Protein AF-X6MVH9-F1 (afdb_monomer_lite)

Foldseek 3Di:
DDDDQPPQFFQFFQQDDDPVLLLVVVLLCLQVLAQFQVVCVVVVHCPCQVLQDPVLCVVLVAPADRRGFACFRSNCQQANPFDTDTRVDDCVPHHDNLVVVLLVCCQPPQADQPSKGFRAFQFDDDPDDDPPRHTSCSRGSHRFQFGMKHWHDDPLAIDIDIDGNDDDPPHRNSSVSNNVSVVRQLSSQLSVGDHADWPNVDNDSNPDDSLRFDWPPRNHDDDDDDDDDDDDDDPDPVVVVVVCVVVVVVVVVVQVPPPCNVPPDSDRDNTHGDGPPPPPDPPDPPPDDDDD

InterPro domains:
  IPR000398 Thymidylate synthase [PR00108] (10-31)
  IPR000398 Thymidylate synthase [PR00108] (140-155)
  IPR000398 Thymidylate synthase [PR00108] (158-184)
  IPR000398 Thymidylate synthase [TIGR03284] (62-197)
  IPR023451 Thymidylate synthase/dCMP hydroxymethylase domain [PF00303] (1-198)
  IPR023451 Thymidylate synthase/dCMP hydroxymethylase domain [cd00351] (1-198)
  IPR036926 Thymidylate synthase/dCMP hydroxymethylase superfamily [G3DSA:3.30.572.10] (1-197)
  IPR036926 Thymidylate synthase/dCMP hydroxymethylase superfamily [G3DSA:3.30.572.10] (198-230)
  IPR036926 Thymidylate synthase/dCMP hydroxymethylase superfamily [SSF55831] (1-229)
  IPR045097 Thymidylate synthase/dCMP hydroxymethylase [PTHR11548] (1-197)

Sequence (292 aa):
MRFDLRNDKFPLLTTKRVFWRAVAEELLWFIRGSTNAKELQQKNIHIWDGNASCNFLIKRHLSYKEGDLGPIYGFQWRHFGAEYVDMSTSYKKKGVDQLKEVIDTIKKDPYSRRIVMTAWNPPVNIQNICFCKHSDLDKMALPPCHMFCQFYVVDGELSCQMYQRSADMGLGVPFNIASYALLTRLIAQVCSLKCGEINPDKNDIDSFETSDFKLVGYKPYDPIKMEMATTQAITTISATFQIFSKKYLMFNKQIFNLPDFLNLKLEFKKILFQNKNTAMKITSCCDRLQLM

Organism: Reticulomyxa filosa (NCBI:txid46433)

Structure (mmCIF, N/CA/C/O backbone):
data_AF-X6MVH9-F1
#
_entry.id   AF-X6MVH9-F1
#
loop_
_atom_site.group_PDB
_atom_site.id
_atom_site.type_symbol
_atom_site.label_atom_id
_atom_site.label_alt_id
_atom_site.label_comp_id
_atom_site.label_asym_id
_atom_site.label_entity_id
_atom_site.label_seq_id
_atom_site.pdbx_PDB_ins_code
_atom_site.Cartn_x
_atom_site.Cartn_y
_atom_site.Cartn_z
_atom_site.occupancy
_atom_site.B_iso_or_equiv
_atom_site.auth_seq_id
_atom_site.auth_comp_id
_atom_site.auth_asym_id
_atom_site.auth_atom_id
_atom_site.pdbx_PDB_model_num
ATOM 1 N N . MET A 1 1 ? -18.485 -2.691 -3.295 1.00 83.94 1 MET A N 1
ATOM 2 C CA . MET A 1 1 ? -18.433 -3.661 -2.172 1.00 83.94 1 MET A CA 1
ATOM 3 C C . MET A 1 1 ? -18.052 -2.906 -0.906 1.00 83.94 1 MET A C 1
ATOM 5 O O . MET A 1 1 ? -17.284 -1.960 -1.021 1.00 83.94 1 MET A O 1
ATOM 9 N N . ARG A 1 2 ? -18.578 -3.280 0.267 1.00 86.00 2 ARG A N 1
ATOM 10 C CA . ARG A 1 2 ? -18.213 -2.688 1.567 1.00 86.00 2 ARG A CA 1
ATOM 11 C C . ARG A 1 2 ? -18.038 -3.810 2.583 1.00 86.00 2 ARG A C 1
ATOM 13 O O . ARG A 1 2 ? -18.869 -4.712 2.626 1.00 86.00 2 ARG A O 1
ATOM 20 N N . PHE A 1 3 ? -16.980 -3.736 3.383 1.00 87.44 3 PHE A N 1
ATOM 21 C CA . PHE A 1 3 ? -16.653 -4.743 4.388 1.00 87.44 3 PHE A CA 1
ATOM 22 C C . PHE A 1 3 ? -16.496 -4.075 5.749 1.00 87.44 3 PHE A C 1
ATOM 24 O O . PHE A 1 3 ? -15.861 -3.030 5.862 1.00 87.44 3 PHE A O 1
ATOM 31 N N . ASP A 1 4 ? -17.106 -4.673 6.765 1.00 86.31 4 ASP A N 1
ATOM 32 C CA . ASP A 1 4 ? -16.997 -4.222 8.147 1.00 86.31 4 ASP A CA 1
ATOM 33 C C . ASP A 1 4 ? -15.746 -4.831 8.791 1.00 86.31 4 ASP A C 1
ATOM 35 O O . ASP A 1 4 ? -15.598 -6.055 8.794 1.00 86.31 4 ASP A O 1
ATOM 39 N N . LEU A 1 5 ? -14.862 -3.980 9.318 1.00 86.94 5 LEU A N 1
ATOM 40 C CA . LEU A 1 5 ? -13.610 -4.388 9.963 1.00 86.94 5 LEU A CA 1
ATOM 41 C C . LEU A 1 5 ? -13.693 -4.433 11.498 1.00 86.94 5 LEU A C 1
ATOM 43 O O . LEU A 1 5 ? -12.716 -4.814 12.146 1.00 86.94 5 LEU A O 1
ATOM 47 N N . ARG A 1 6 ? -14.836 -4.043 12.083 1.00 83.62 6 ARG A N 1
ATOM 48 C CA . ARG A 1 6 ? -15.056 -3.993 13.538 1.00 83.62 6 ARG A CA 1
ATOM 49 C C . ARG A 1 6 ? -15.065 -5.392 14.152 1.00 83.62 6 ARG A C 1
ATOM 51 O O . ARG A 1 6 ? -15.356 -6.380 13.472 1.00 83.62 6 ARG A O 1
ATOM 58 N N . ASN A 1 7 ? -14.827 -5.469 15.463 1.00 80.94 7 ASN A N 1
ATOM 59 C CA . ASN A 1 7 ? -14.873 -6.715 16.245 1.00 80.94 7 ASN A CA 1
ATOM 60 C C . ASN A 1 7 ? -13.998 -7.824 15.632 1.00 80.94 7 ASN A C 1
ATOM 62 O O . ASN A 1 7 ? -14.440 -8.966 15.455 1.00 80.94 7 ASN A O 1
ATOM 66 N N . ASP A 1 8 ? -12.792 -7.437 15.218 1.00 75.69 8 ASP A N 1
ATOM 67 C CA . ASP A 1 8 ? -11.776 -8.286 14.596 1.00 75.69 8 ASP A CA 1
ATOM 68 C C . ASP A 1 8 ? -12.181 -8.948 13.277 1.00 75.69 8 ASP A C 1
ATOM 70 O O . ASP A 1 8 ? -11.457 -9.797 12.764 1.00 75.69 8 ASP A O 1
ATOM 74 N N . LYS A 1 9 ? -13.269 -8.525 12.630 1.00 81.06 9 LYS A N 1
ATOM 75 C CA . LYS A 1 9 ? -13.653 -9.055 11.315 1.00 81.06 9 LYS A CA 1
ATOM 76 C C . LYS A 1 9 ? -12.655 -8.652 10.235 1.00 81.06 9 LYS A C 1
ATOM 78 O O . LYS A 1 9 ? -12.357 -7.472 10.065 1.00 81.06 9 LYS A O 1
ATOM 83 N N . PHE A 1 10 ? -12.157 -9.626 9.481 1.00 84.50 10 PHE A N 1
ATOM 84 C CA . PHE A 1 10 ? -11.215 -9.388 8.395 1.00 84.50 10 PHE A CA 1
ATOM 85 C C . PHE A 1 10 ? -11.720 -10.045 7.102 1.00 84.50 10 PHE A C 1
ATOM 87 O O . PHE A 1 10 ? -12.004 -11.246 7.110 1.00 84.50 10 PHE A O 1
ATOM 94 N N . PRO A 1 11 ? -11.856 -9.296 5.993 1.00 87.06 11 PRO A N 1
ATOM 95 C CA . PRO A 1 11 ? -12.469 -9.793 4.769 1.00 87.06 11 PRO A CA 1
ATOM 96 C C . PRO A 1 11 ? -11.474 -10.611 3.932 1.00 87.06 11 PRO A C 1
ATOM 98 O O . PRO A 1 11 ? -11.065 -10.204 2.848 1.00 87.06 11 PRO A O 1
ATOM 101 N N . LEU A 1 12 ? -11.098 -11.797 4.418 1.00 85.12 12 LEU A N 1
ATOM 102 C CA . LEU A 1 12 ? -10.369 -12.788 3.624 1.00 85.12 12 LEU A CA 1
ATOM 103 C C . LEU A 1 12 ? -11.336 -13.822 3.043 1.00 85.12 12 LEU A C 1
ATOM 105 O O . LEU A 1 12 ? -12.053 -14.501 3.781 1.00 85.12 12 LEU A O 1
ATOM 109 N N . LEU A 1 13 ? -11.360 -13.936 1.716 1.00 82.44 13 LEU A N 1
ATOM 110 C CA . LEU A 1 13 ? -12.283 -14.826 1.018 1.00 82.44 13 LEU A CA 1
ATOM 111 C C . LEU A 1 13 ? -12.066 -16.289 1.435 1.00 82.44 13 LEU A C 1
ATOM 113 O O . LEU A 1 13 ? -10.925 -16.746 1.514 1.00 82.44 13 LEU A O 1
ATOM 117 N N . THR A 1 14 ? -13.152 -17.025 1.681 1.00 79.19 14 THR A N 1
ATOM 118 C CA . THR A 1 14 ? -13.093 -18.447 2.058 1.00 79.19 14 THR A CA 1
ATOM 119 C C . THR A 1 14 ? -13.434 -19.385 0.909 1.00 79.19 14 THR A C 1
ATOM 121 O O . THR A 1 14 ? -12.908 -20.488 0.884 1.00 79.19 14 THR A O 1
ATOM 124 N N . THR A 1 15 ? -14.240 -18.968 -0.073 1.00 74.62 15 THR A N 1
ATOM 125 C CA . THR A 1 15 ? -14.640 -19.796 -1.236 1.00 74.62 15 THR A CA 1
ATOM 126 C C . THR A 1 15 ? -13.465 -20.237 -2.112 1.00 74.62 15 THR A C 1
ATOM 128 O O . THR A 1 15 ? -13.595 -21.133 -2.938 1.00 74.62 15 THR A O 1
ATOM 131 N N . LYS A 1 16 ? -12.300 -19.618 -1.910 1.00 75.19 16 LYS A N 1
ATOM 132 C CA . LYS A 1 16 ? -11.001 -20.018 -2.436 1.00 75.19 16 LYS A CA 1
ATOM 133 C C . LYS A 1 16 ? -9.931 -19.612 -1.430 1.00 75.19 16 LYS A C 1
ATOM 135 O O . LYS A 1 16 ? -10.039 -18.565 -0.792 1.00 75.19 16 LYS A O 1
ATOM 140 N N . ARG A 1 17 ? -8.864 -20.404 -1.327 1.00 82.44 17 ARG A N 1
ATOM 141 C CA . ARG A 1 17 ? -7.689 -20.049 -0.523 1.00 82.44 17 ARG A CA 1
ATOM 142 C C . ARG A 1 17 ? -6.983 -18.819 -1.104 1.00 82.44 17 ARG A C 1
ATOM 144 O O . ARG A 1 17 ? -6.497 -18.853 -2.233 1.00 82.44 17 ARG A O 1
ATOM 151 N N . VAL A 1 18 ? -6.884 -17.758 -0.308 1.00 86.25 18 VAL A N 1
ATOM 152 C CA . VAL A 1 18 ? -6.091 -16.558 -0.609 1.00 86.25 18 VAL A CA 1
ATOM 153 C C . VAL A 1 18 ? -4.681 -16.732 -0.046 1.00 86.25 18 VAL A C 1
ATOM 155 O O . VAL A 1 18 ? -4.504 -17.218 1.075 1.00 86.25 18 VAL A O 1
ATOM 158 N N . PHE A 1 19 ? -3.662 -16.330 -0.807 1.00 90.75 19 PHE A N 1
ATOM 159 C CA . PHE A 1 19 ? -2.265 -16.422 -0.383 1.00 90.75 19 PHE A CA 1
ATOM 160 C C . PHE A 1 19 ? -1.905 -15.302 0.612 1.00 90.75 19 PHE A C 1
ATOM 162 O O . PHE A 1 19 ? -1.221 -14.342 0.276 1.00 90.75 19 PHE A O 1
ATOM 169 N N . TRP A 1 20 ? -2.373 -15.433 1.858 1.00 89.62 20 TRP A N 1
ATOM 170 C CA . TRP A 1 20 ? -2.250 -14.416 2.914 1.00 89.62 20 TRP A CA 1
ATOM 171 C C . TRP A 1 20 ? -0.828 -13.875 3.117 1.00 89.62 20 TRP A C 1
ATOM 173 O O . TRP A 1 20 ? -0.636 -12.668 3.213 1.00 89.62 20 TRP A O 1
ATOM 183 N N . ARG A 1 21 ? 0.179 -14.757 3.150 1.00 91.81 21 ARG A N 1
ATOM 184 C CA . ARG A 1 21 ? 1.575 -14.342 3.343 1.00 91.81 21 ARG A CA 1
ATOM 185 C C . ARG A 1 21 ? 2.029 -13.363 2.257 1.00 91.81 21 ARG A C 1
ATOM 187 O O . ARG A 1 21 ? 2.702 -12.396 2.582 1.00 91.81 21 ARG A O 1
ATOM 194 N N . ALA A 1 22 ? 1.632 -13.591 1.005 1.00 94.81 22 ALA A N 1
ATOM 195 C CA . ALA A 1 22 ? 1.935 -12.671 -0.084 1.00 94.81 22 ALA A CA 1
ATOM 196 C C . ALA A 1 22 ? 1.200 -11.334 0.072 1.00 94.81 22 ALA A C 1
ATOM 198 O O . ALA A 1 22 ? 1.807 -10.302 -0.171 1.00 94.81 22 ALA A O 1
ATOM 199 N N . VAL A 1 23 ? -0.057 -11.339 0.538 1.00 93.81 23 VAL A N 1
ATOM 200 C CA . VAL A 1 23 ? -0.821 -10.104 0.811 1.00 93.81 23 VAL A CA 1
ATOM 201 C C . VAL A 1 23 ? -0.099 -9.223 1.828 1.00 93.81 23 VAL A C 1
ATOM 203 O O . VAL A 1 23 ? 0.092 -8.034 1.588 1.00 93.81 23 VAL A O 1
ATOM 206 N N . ALA A 1 24 ? 0.306 -9.803 2.959 1.00 93.44 24 ALA A N 1
ATOM 207 C CA . ALA A 1 24 ? 0.982 -9.060 4.016 1.00 93.44 24 ALA A CA 1
ATOM 208 C C . ALA A 1 24 ? 2.366 -8.561 3.567 1.00 93.44 24 ALA A C 1
ATOM 210 O O . ALA A 1 24 ? 2.676 -7.385 3.728 1.00 93.44 24 ALA A O 1
ATOM 211 N N . GLU A 1 25 ? 3.178 -9.430 2.963 1.00 96.94 25 GLU A N 1
ATOM 212 C CA . GLU A 1 25 ? 4.530 -9.078 2.516 1.00 96.94 25 GLU A CA 1
ATOM 213 C C . GLU A 1 25 ? 4.540 -8.029 1.402 1.00 96.94 25 GLU A C 1
ATOM 215 O O . GLU A 1 25 ? 5.362 -7.115 1.443 1.00 96.94 25 GLU A O 1
ATOM 220 N N . GLU A 1 26 ? 3.617 -8.120 0.440 1.00 98.19 26 GLU A N 1
ATOM 221 C CA . GLU A 1 26 ? 3.476 -7.114 -0.614 1.00 98.19 26 GLU A CA 1
ATOM 222 C C . GLU A 1 26 ? 3.038 -5.768 -0.034 1.00 98.19 26 GLU A C 1
ATOM 224 O O . GLU A 1 26 ? 3.616 -4.739 -0.377 1.00 98.19 26 GLU A O 1
ATOM 229 N N . LEU A 1 27 ? 2.072 -5.753 0.894 1.00 98.06 27 LEU A N 1
ATOM 230 C CA . LEU A 1 27 ? 1.657 -4.507 1.530 1.00 98.06 27 LEU A CA 1
ATOM 231 C C . LEU A 1 27 ? 2.813 -3.851 2.290 1.00 98.06 27 LEU A C 1
ATOM 233 O O . LEU A 1 27 ? 3.034 -2.652 2.145 1.00 98.06 27 LEU A O 1
ATOM 237 N N . LEU A 1 28 ? 3.563 -4.620 3.084 1.00 97.50 28 LEU A N 1
ATOM 238 C CA . LEU A 1 28 ? 4.725 -4.091 3.801 1.00 97.50 28 LEU A CA 1
ATOM 239 C C . LEU A 1 28 ? 5.819 -3.618 2.830 1.00 97.50 28 LEU A C 1
ATOM 241 O O . LEU A 1 28 ? 6.508 -2.639 3.104 1.00 97.50 28 LEU A O 1
ATOM 245 N N . TRP A 1 29 ? 5.980 -4.291 1.690 1.00 98.44 29 TRP A N 1
ATOM 246 C CA . TRP A 1 29 ? 6.884 -3.876 0.617 1.00 98.44 29 TRP A CA 1
ATOM 247 C C . TRP A 1 29 ? 6.449 -2.554 -0.036 1.00 98.44 29 TRP A C 1
ATOM 249 O O . TRP A 1 29 ? 7.290 -1.671 -0.219 1.00 98.44 29 TRP A O 1
ATOM 259 N N . PHE A 1 30 ? 5.146 -2.351 -0.262 1.00 98.50 30 PHE A N 1
ATOM 260 C CA . PHE A 1 30 ? 4.598 -1.058 -0.681 1.00 98.50 30 PHE A CA 1
ATOM 261 C C . PHE A 1 30 ? 4.788 0.027 0.377 1.00 98.50 30 PHE A C 1
ATOM 263 O O . PHE A 1 30 ? 5.196 1.134 0.032 1.00 98.50 30 PHE A O 1
ATOM 270 N N . ILE A 1 31 ? 4.537 -0.276 1.656 1.00 98.44 31 ILE A N 1
ATOM 271 C CA . ILE A 1 31 ? 4.757 0.669 2.758 1.00 98.44 31 ILE A CA 1
ATOM 272 C C . ILE A 1 31 ? 6.213 1.131 2.751 1.00 98.44 31 ILE A C 1
ATOM 274 O O . ILE A 1 31 ? 6.440 2.332 2.744 1.00 98.44 31 ILE A O 1
ATOM 278 N N . ARG A 1 32 ? 7.195 0.230 2.619 1.00 97.88 32 ARG A N 1
ATOM 279 C CA . ARG A 1 32 ? 8.625 0.594 2.536 1.00 97.88 32 ARG A CA 1
ATOM 280 C C . ARG A 1 32 ? 9.015 1.405 1.293 1.00 97.88 32 ARG A C 1
ATOM 282 O O . ARG A 1 32 ? 10.151 1.860 1.210 1.00 97.88 32 ARG A O 1
ATOM 289 N N . GLY A 1 33 ? 8.119 1.567 0.323 1.00 98.00 33 GLY A N 1
ATOM 290 C CA . GLY A 1 33 ? 8.405 2.272 -0.922 1.00 98.00 33 GLY A CA 1
ATOM 291 C C . GLY A 1 33 ? 9.307 1.507 -1.892 1.00 98.00 33 GLY A C 1
ATOM 292 O O . GLY A 1 33 ? 9.842 2.110 -2.823 1.00 98.00 33 GLY A O 1
ATOM 293 N N . SER A 1 34 ? 9.500 0.199 -1.685 1.00 98.19 34 SER A N 1
ATOM 294 C CA . SER A 1 34 ? 10.389 -0.595 -2.532 1.00 98.19 34 SER A CA 1
ATOM 295 C C . SER A 1 34 ? 9.765 -0.871 -3.902 1.00 98.19 34 SER A C 1
ATOM 297 O O . SER A 1 34 ? 8.547 -0.939 -4.071 1.00 98.19 34 SER A O 1
ATOM 299 N N . THR A 1 35 ? 10.641 -0.999 -4.895 1.00 98.38 35 THR A N 1
ATOM 300 C CA . THR A 1 35 ? 10.321 -1.291 -6.304 1.00 98.38 35 THR A CA 1
ATOM 301 C C . THR A 1 35 ? 11.086 -2.514 -6.816 1.00 98.38 35 THR A C 1
ATOM 303 O O . THR A 1 35 ? 10.984 -2.876 -7.986 1.00 98.38 35 THR A O 1
ATOM 306 N N . ASN A 1 36 ? 11.816 -3.188 -5.917 1.00 98.44 36 ASN A N 1
ATOM 307 C CA . ASN A 1 36 ? 12.622 -4.365 -6.205 1.00 98.44 36 ASN A CA 1
ATOM 308 C C . ASN A 1 36 ? 11.830 -5.653 -5.938 1.00 98.44 36 ASN A C 1
ATOM 310 O O . ASN A 1 36 ? 11.686 -6.082 -4.789 1.00 98.44 36 ASN A O 1
ATOM 314 N N . ALA A 1 37 ? 11.367 -6.315 -6.999 1.00 98.06 37 ALA A N 1
ATOM 315 C CA . ALA A 1 37 ? 10.652 -7.588 -6.913 1.00 98.06 37 ALA A CA 1
ATOM 316 C C . ALA A 1 37 ? 11.492 -8.707 -6.267 1.00 98.06 37 ALA A C 1
ATOM 318 O O . ALA A 1 37 ? 10.934 -9.642 -5.689 1.00 98.06 37 ALA A O 1
ATOM 319 N N . LYS A 1 38 ? 12.831 -8.607 -6.298 1.00 97.94 38 LYS A N 1
ATOM 320 C CA . LYS A 1 38 ? 13.720 -9.624 -5.713 1.00 97.94 38 LYS A CA 1
ATOM 321 C C . LYS A 1 38 ? 13.573 -9.732 -4.200 1.00 97.94 38 LYS A C 1
ATOM 323 O O . LYS A 1 38 ? 13.795 -10.809 -3.657 1.00 97.94 38 LYS A O 1
ATOM 328 N N . GLU A 1 39 ? 13.155 -8.666 -3.516 1.00 98.00 39 GLU A N 1
ATOM 329 C CA . GLU A 1 39 ? 12.853 -8.720 -2.078 1.00 98.00 39 GLU A CA 1
ATOM 330 C C . GLU A 1 39 ? 11.706 -9.696 -1.774 1.00 98.00 39 GLU A C 1
ATOM 332 O O . GLU A 1 39 ? 11.746 -10.425 -0.782 1.00 98.00 39 GLU A O 1
ATOM 337 N N . LEU A 1 40 ? 10.693 -9.747 -2.645 1.00 98.06 40 LEU A N 1
ATOM 338 C CA . LEU A 1 40 ? 9.584 -10.694 -2.532 1.00 98.06 40 LEU A CA 1
ATOM 339 C C . LEU A 1 40 ? 10.025 -12.106 -2.944 1.00 98.06 40 LEU A C 1
ATOM 341 O O . LEU A 1 40 ? 9.721 -13.072 -2.239 1.00 98.06 40 LEU A O 1
ATOM 345 N N . GLN A 1 41 ? 10.826 -12.231 -4.005 1.00 97.81 41 GLN A N 1
ATOM 346 C CA . GLN A 1 41 ? 11.373 -13.518 -4.460 1.00 97.81 41 GLN A CA 1
ATOM 347 C C . GLN A 1 41 ? 12.243 -14.194 -3.394 1.00 97.81 41 GLN A C 1
ATOM 349 O O . GLN A 1 41 ? 12.105 -15.393 -3.159 1.00 97.81 41 GLN A O 1
ATOM 354 N N . GLN A 1 42 ? 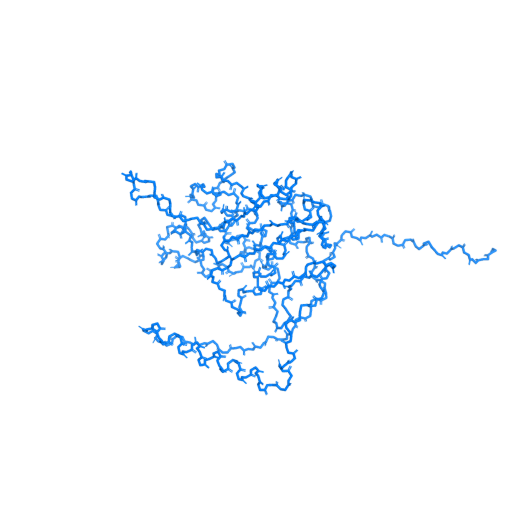13.081 -13.432 -2.684 1.00 97.69 42 GLN A N 1
ATOM 355 C CA . GLN A 1 42 ? 13.880 -13.921 -1.548 1.00 97.69 42 GLN A CA 1
ATOM 356 C C . GLN A 1 42 ? 13.006 -14.492 -0.425 1.00 97.69 42 GLN A C 1
ATOM 358 O O . GLN A 1 42 ? 13.422 -15.385 0.310 1.00 97.69 42 GLN A O 1
ATOM 363 N N . LYS A 1 43 ? 11.761 -14.020 -0.317 1.00 96.06 43 LYS A N 1
ATOM 364 C CA . LYS A 1 43 ? 10.744 -14.539 0.602 1.00 96.06 43 LYS A CA 1
ATOM 365 C C . LYS A 1 43 ? 9.857 -15.613 -0.037 1.00 96.06 43 LYS A C 1
ATOM 367 O O . LYS A 1 43 ? 8.859 -16.004 0.568 1.00 96.06 43 LYS A O 1
ATOM 372 N N . ASN A 1 44 ? 10.227 -16.142 -1.201 1.00 97.19 44 ASN A N 1
ATOM 373 C CA . ASN A 1 44 ? 9.464 -17.121 -1.978 1.00 97.19 44 ASN A CA 1
ATOM 374 C C . ASN A 1 44 ? 8.055 -16.621 -2.361 1.00 97.19 44 ASN A C 1
ATOM 376 O O . ASN A 1 44 ? 7.067 -17.352 -2.252 1.00 97.19 44 ASN A O 1
ATOM 380 N N . ILE A 1 45 ? 7.954 -15.346 -2.745 1.00 96.62 45 ILE A N 1
ATOM 381 C CA . ILE A 1 45 ? 6.728 -14.701 -3.221 1.00 96.62 45 ILE A CA 1
ATOM 382 C C . ILE A 1 45 ? 6.975 -14.185 -4.637 1.00 96.62 45 ILE A C 1
ATOM 384 O O . ILE A 1 45 ? 7.738 -13.249 -4.841 1.00 96.62 45 ILE A O 1
ATOM 388 N N . HIS A 1 46 ? 6.269 -14.783 -5.594 1.00 96.50 46 HIS A N 1
ATOM 389 C CA . HIS A 1 46 ? 6.537 -14.650 -7.033 1.00 96.50 46 HIS A CA 1
ATOM 390 C C . HIS A 1 46 ? 5.414 -13.919 -7.787 1.00 96.50 46 HIS A C 1
ATOM 392 O O . HIS A 1 46 ? 5.227 -14.092 -8.987 1.00 96.50 46 HIS A O 1
ATOM 398 N N . ILE A 1 47 ? 4.604 -13.124 -7.077 1.00 94.44 47 ILE A N 1
ATOM 399 C CA . ILE A 1 47 ? 3.416 -12.454 -7.645 1.00 94.44 47 ILE A CA 1
ATOM 400 C C . ILE A 1 47 ? 3.766 -11.383 -8.695 1.00 94.44 47 ILE A C 1
ATOM 402 O O . ILE A 1 47 ? 2.921 -11.056 -9.522 1.00 94.44 47 ILE A O 1
ATOM 406 N N . TRP A 1 48 ? 5.006 -10.878 -8.685 1.00 96.88 48 TRP A N 1
ATOM 407 C CA . TRP A 1 48 ? 5.508 -9.860 -9.616 1.00 96.88 48 TRP A CA 1
ATOM 408 C C . TRP A 1 48 ? 6.428 -10.414 -10.713 1.00 96.88 48 TRP A C 1
ATOM 410 O O . TRP A 1 48 ? 6.775 -9.671 -11.629 1.00 96.88 48 TRP A O 1
ATOM 420 N N . ASP A 1 49 ? 6.802 -11.696 -10.672 1.00 96.44 49 ASP A N 1
ATOM 421 C CA . ASP A 1 49 ? 7.836 -12.277 -11.545 1.00 96.44 49 ASP A CA 1
ATOM 422 C C . ASP A 1 49 ? 7.545 -12.085 -13.033 1.00 96.44 49 ASP A C 1
ATOM 424 O O . ASP A 1 49 ? 8.412 -11.665 -13.799 1.00 96.44 49 ASP A O 1
ATOM 428 N N . GLY A 1 50 ? 6.295 -12.320 -13.441 1.00 94.44 50 GLY A N 1
ATOM 429 C CA . GLY A 1 50 ? 5.883 -12.141 -14.833 1.00 94.44 50 GLY A CA 1
ATOM 430 C C . GLY A 1 50 ? 6.104 -10.710 -15.330 1.00 94.44 50 GLY A C 1
ATOM 431 O O . GLY A 1 50 ? 6.562 -10.513 -16.455 1.00 94.44 50 GLY A O 1
ATOM 432 N N . ASN A 1 51 ? 5.832 -9.717 -14.478 1.00 96.00 51 ASN A N 1
ATOM 433 C CA . ASN A 1 51 ? 5.966 -8.294 -14.793 1.00 96.00 51 ASN A CA 1
ATOM 434 C C . ASN A 1 51 ? 7.387 -7.751 -14.589 1.00 96.00 51 ASN A C 1
ATOM 436 O O . ASN A 1 51 ? 7.721 -6.719 -15.163 1.00 96.00 51 ASN A O 1
ATOM 440 N N . ALA A 1 52 ? 8.207 -8.430 -13.788 1.00 96.75 52 ALA A N 1
ATOM 441 C CA . ALA A 1 52 ? 9.581 -8.040 -13.484 1.00 96.75 52 ALA A CA 1
ATOM 442 C C . ALA A 1 52 ? 10.624 -8.711 -14.396 1.00 96.75 52 ALA A C 1
ATOM 444 O O . ALA A 1 52 ? 11.800 -8.343 -14.350 1.00 96.75 52 ALA A O 1
ATOM 445 N N . SER A 1 53 ? 10.210 -9.701 -15.197 1.00 97.75 53 SER A N 1
ATOM 446 C CA . SER A 1 53 ? 11.091 -10.427 -16.115 1.00 97.75 53 SER A CA 1
ATOM 447 C C . SER A 1 53 ? 11.704 -9.516 -17.180 1.00 97.75 53 SER A C 1
ATOM 449 O O . SER A 1 53 ? 11.054 -8.598 -17.689 1.00 97.75 53 SER A O 1
ATOM 451 N N . CYS A 1 54 ? 12.936 -9.824 -17.592 1.00 96.25 54 CYS A N 1
ATOM 452 C CA . CYS A 1 54 ? 13.648 -9.067 -18.630 1.00 96.25 54 CYS A CA 1
ATOM 453 C C . CYS A 1 54 ? 12.817 -8.918 -19.923 1.00 96.25 54 CYS A C 1
ATOM 455 O O . CYS A 1 54 ? 12.655 -7.817 -20.449 1.00 96.25 54 CYS A O 1
ATOM 457 N N . ASN A 1 55 ? 12.190 -10.008 -20.381 1.00 97.19 55 ASN A N 1
ATOM 458 C CA . ASN A 1 55 ? 11.344 -10.006 -21.579 1.00 97.19 55 ASN A CA 1
ATOM 459 C C . ASN A 1 55 ? 10.145 -9.052 -21.458 1.00 97.19 55 ASN A C 1
ATOM 461 O O . ASN A 1 55 ? 9.784 -8.380 -22.427 1.00 97.19 55 ASN A O 1
ATOM 465 N N . PHE A 1 56 ? 9.5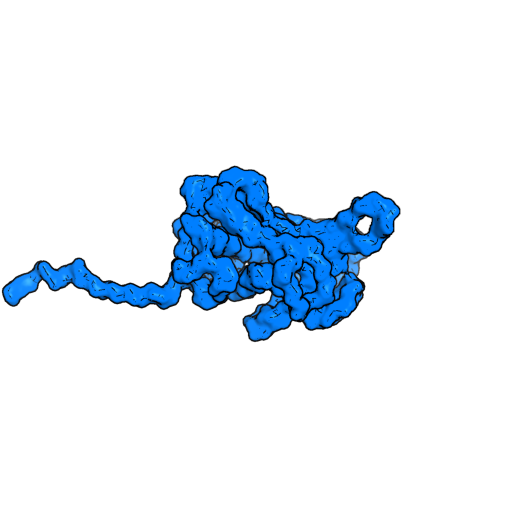14 -8.992 -20.283 1.00 97.00 56 PHE A N 1
ATOM 466 C CA . PHE A 1 56 ? 8.375 -8.108 -20.058 1.00 97.00 56 PHE A CA 1
ATOM 467 C C . PHE A 1 56 ? 8.804 -6.638 -20.017 1.00 97.00 56 PHE A C 1
ATOM 469 O O . PHE A 1 56 ? 8.153 -5.800 -20.641 1.00 97.00 56 PHE A O 1
ATOM 476 N N . LEU A 1 57 ? 9.919 -6.330 -19.349 1.00 97.12 57 LEU A N 1
ATOM 477 C CA . LEU A 1 57 ? 10.467 -4.972 -19.265 1.00 97.12 57 LEU A CA 1
ATOM 478 C C . LEU A 1 57 ? 10.894 -4.442 -20.643 1.00 97.12 57 LEU A C 1
ATOM 480 O O . LEU A 1 57 ? 10.504 -3.336 -21.018 1.00 97.12 57 LEU A O 1
ATOM 484 N N . ILE A 1 58 ? 11.568 -5.265 -21.457 1.00 96.19 58 ILE A N 1
ATOM 485 C CA . ILE A 1 58 ? 11.915 -4.926 -22.849 1.00 96.19 58 ILE A CA 1
ATOM 486 C C . ILE A 1 58 ? 10.652 -4.644 -23.669 1.00 96.19 58 ILE A C 1
ATOM 488 O O . ILE A 1 58 ? 10.583 -3.640 -24.377 1.00 96.19 58 ILE A O 1
ATOM 492 N N . LYS A 1 59 ? 9.613 -5.482 -23.537 1.00 96.38 59 LYS A N 1
ATOM 493 C CA . LYS A 1 59 ? 8.317 -5.273 -24.207 1.00 96.38 59 LYS A CA 1
ATOM 494 C C . LYS A 1 59 ? 7.631 -3.973 -23.772 1.00 96.38 59 LYS A C 1
ATOM 496 O O . LYS A 1 59 ? 6.839 -3.413 -24.526 1.00 96.38 59 LYS A O 1
ATOM 501 N N . ARG A 1 60 ? 7.910 -3.494 -22.560 1.00 94.38 60 ARG A N 1
ATOM 502 C CA . ARG A 1 60 ? 7.430 -2.209 -22.038 1.00 94.38 60 ARG A CA 1
ATOM 503 C C . ARG A 1 60 ? 8.314 -1.022 -22.423 1.00 94.38 60 ARG A C 1
ATOM 505 O O . ARG A 1 60 ? 7.959 0.093 -22.063 1.00 94.38 60 ARG A O 1
ATOM 512 N N . HIS A 1 61 ? 9.389 -1.245 -23.183 1.00 95.25 61 HIS A N 1
ATOM 513 C CA . HIS A 1 61 ? 10.401 -0.243 -23.531 1.00 95.25 61 HIS A CA 1
ATOM 514 C C . HIS A 1 61 ? 11.111 0.342 -22.300 1.00 95.25 61 HIS A C 1
ATOM 516 O O . HIS A 1 61 ? 11.508 1.505 -22.295 1.00 95.25 61 HIS A O 1
ATOM 522 N N . LEU A 1 62 ? 11.278 -0.475 -21.256 1.00 95.06 62 LEU A N 1
ATOM 523 C CA . LEU A 1 62 ? 11.978 -0.110 -20.028 1.00 95.06 62 LEU A CA 1
ATOM 524 C C . LEU A 1 62 ? 13.390 -0.690 -20.052 1.00 95.06 62 LEU A C 1
ATOM 526 O O . LEU A 1 62 ? 13.575 -1.894 -20.215 1.00 95.06 62 LEU A O 1
ATOM 530 N N . SER A 1 63 ? 14.393 0.161 -19.847 1.00 94.19 63 SER A N 1
ATOM 531 C CA . SER A 1 63 ? 15.810 -0.223 -19.804 1.00 94.19 63 SER A CA 1
ATOM 532 C C . SER A 1 63 ? 16.270 -0.683 -18.415 1.00 94.19 63 SER A C 1
ATOM 534 O O . SER A 1 63 ? 17.450 -0.571 -18.083 1.00 94.19 63 SER A O 1
ATOM 536 N N . TYR A 1 64 ? 15.345 -1.135 -17.569 1.00 96.94 64 TYR A N 1
ATOM 537 C CA . TYR A 1 64 ? 15.654 -1.518 -16.197 1.00 96.94 64 TYR A CA 1
ATOM 538 C C . TYR A 1 64 ? 16.257 -2.919 -16.100 1.00 96.94 64 TYR A C 1
ATOM 540 O O . TYR A 1 64 ? 16.104 -3.759 -16.988 1.00 96.94 64 TYR A O 1
ATOM 548 N N . LYS A 1 65 ? 16.942 -3.181 -14.984 1.00 97.19 65 LYS A N 1
ATOM 549 C CA . LYS A 1 65 ? 17.422 -4.526 -14.654 1.00 97.19 65 LYS A CA 1
ATOM 550 C C . LYS A 1 65 ? 16.238 -5.420 -14.291 1.00 97.19 65 LYS A C 1
ATOM 552 O O . LYS A 1 65 ? 15.272 -4.964 -13.693 1.00 97.19 65 LYS A O 1
ATOM 557 N N . GLU A 1 66 ? 16.350 -6.715 -14.570 1.00 97.75 66 GLU A N 1
ATOM 558 C CA . GLU A 1 66 ? 15.356 -7.692 -14.117 1.00 97.75 66 GLU A CA 1
ATOM 559 C C . GLU A 1 66 ? 15.120 -7.584 -12.602 1.00 97.75 66 GLU A C 1
ATOM 561 O O . GLU A 1 66 ? 16.077 -7.529 -11.815 1.00 97.75 66 GLU A O 1
ATOM 566 N N . GLY A 1 67 ? 13.845 -7.565 -12.210 1.00 97.38 67 GLY A N 1
ATOM 567 C CA . GLY A 1 67 ? 13.406 -7.316 -10.836 1.00 97.38 67 GLY A CA 1
ATOM 568 C C . GLY A 1 67 ? 12.974 -5.874 -10.557 1.00 97.38 67 GLY A C 1
ATOM 569 O O . GLY A 1 67 ? 12.241 -5.656 -9.597 1.00 97.38 67 GLY A O 1
ATOM 570 N N . ASP A 1 68 ? 13.391 -4.908 -11.374 1.00 98.44 68 ASP A N 1
ATOM 571 C CA . ASP A 1 68 ? 13.039 -3.498 -11.211 1.00 98.44 68 ASP A CA 1
ATOM 572 C C . ASP A 1 68 ? 11.692 -3.206 -11.888 1.00 98.44 68 ASP A C 1
ATOM 574 O O . ASP A 1 68 ? 11.528 -3.359 -13.101 1.00 98.44 68 ASP A O 1
ATOM 578 N N . LEU A 1 69 ? 10.706 -2.814 -11.083 1.00 98.25 69 LEU A N 1
ATOM 579 C CA . LEU A 1 69 ? 9.341 -2.562 -11.542 1.00 98.25 69 LEU A CA 1
ATOM 580 C C . LEU A 1 69 ? 9.081 -1.093 -11.912 1.00 98.25 69 LEU A C 1
ATOM 582 O O . LEU A 1 69 ? 7.961 -0.758 -12.320 1.00 98.25 69 LEU A O 1
ATOM 586 N N . GLY A 1 70 ? 10.082 -0.218 -11.798 1.00 98.06 70 GLY A N 1
ATOM 587 C CA . GLY A 1 70 ? 9.926 1.220 -11.969 1.00 98.06 70 GLY A CA 1
ATOM 588 C C . GLY A 1 70 ? 9.210 1.891 -10.790 1.00 98.06 70 GLY A C 1
ATOM 589 O O . GLY A 1 70 ? 9.013 1.276 -9.740 1.00 98.06 70 GLY A O 1
ATOM 590 N N . PRO A 1 71 ? 8.760 3.149 -10.945 1.00 97.62 71 PRO A N 1
ATOM 591 C CA . PRO A 1 71 ? 8.156 3.945 -9.875 1.00 97.62 71 PRO A CA 1
ATOM 592 C C . PRO A 1 71 ? 6.698 3.547 -9.573 1.00 97.62 71 PRO A C 1
ATOM 594 O O . PRO A 1 71 ? 5.791 4.370 -9.645 1.00 97.62 71 PRO A O 1
ATOM 597 N N . ILE A 1 72 ? 6.443 2.279 -9.255 1.00 97.69 72 ILE A N 1
ATOM 598 C CA . ILE A 1 72 ? 5.109 1.722 -8.968 1.00 97.69 72 ILE A CA 1
ATOM 599 C C . ILE A 1 72 ? 4.651 1.981 -7.525 1.00 97.69 72 ILE A C 1
ATOM 601 O O . ILE A 1 72 ? 5.464 2.280 -6.661 1.00 97.69 72 ILE A O 1
ATOM 605 N N . TYR A 1 73 ? 3.347 1.823 -7.260 1.00 98.25 73 TYR A N 1
ATOM 606 C CA . TYR A 1 73 ? 2.678 1.800 -5.941 1.00 98.25 73 TYR A CA 1
ATOM 607 C C . TYR A 1 73 ? 3.462 2.397 -4.765 1.00 98.25 73 TYR A C 1
ATOM 609 O O . TYR A 1 73 ? 3.322 3.587 -4.506 1.00 98.25 73 TYR A O 1
ATOM 617 N N . GLY A 1 74 ? 4.278 1.593 -4.070 1.00 97.75 74 GLY A N 1
ATOM 618 C CA . GLY A 1 74 ? 5.024 2.018 -2.889 1.00 97.75 74 GLY A CA 1
ATOM 619 C C . GLY A 1 74 ? 5.903 3.241 -3.138 1.00 97.75 74 GLY A C 1
ATOM 620 O O . GLY A 1 74 ? 5.916 4.160 -2.322 1.00 97.75 74 GLY A O 1
ATOM 621 N N . PHE A 1 75 ? 6.572 3.308 -4.291 1.00 98.62 75 PHE A N 1
ATOM 622 C CA . PHE A 1 75 ? 7.324 4.495 -4.689 1.00 98.62 75 PHE A CA 1
ATOM 623 C C . PHE A 1 75 ? 6.422 5.724 -4.743 1.00 98.62 75 PHE A C 1
ATOM 625 O O . PHE A 1 75 ? 6.759 6.758 -4.188 1.00 98.62 75 PHE A O 1
ATOM 632 N N . GLN A 1 76 ? 5.238 5.611 -5.344 1.00 98.25 76 GLN A N 1
ATOM 633 C CA . GLN A 1 76 ? 4.291 6.724 -5.378 1.00 98.25 76 GLN A CA 1
ATOM 634 C C . GLN A 1 76 ? 3.760 7.049 -3.976 1.00 98.25 76 GLN A C 1
ATOM 636 O O . GLN A 1 76 ? 3.556 8.214 -3.665 1.00 98.25 76 GLN A O 1
ATOM 641 N N . TRP A 1 77 ? 3.584 6.067 -3.091 1.00 98.50 77 TRP A N 1
ATOM 642 C CA . TRP A 1 77 ? 3.115 6.308 -1.721 1.00 98.50 77 TRP A CA 1
ATOM 643 C C . TRP A 1 77 ? 4.130 7.071 -0.865 1.00 98.50 77 TRP A C 1
ATOM 645 O O . TRP A 1 77 ? 3.720 7.874 -0.031 1.00 98.50 77 TRP A O 1
ATOM 655 N N . ARG A 1 78 ? 5.432 6.830 -1.060 1.00 98.44 78 ARG A N 1
ATOM 656 C CA . ARG A 1 78 ? 6.505 7.405 -0.225 1.00 98.44 78 ARG A CA 1
ATOM 657 C C . ARG A 1 78 ? 7.288 8.537 -0.900 1.00 98.44 78 ARG A C 1
ATOM 659 O O . ARG A 1 78 ? 7.919 9.332 -0.207 1.00 98.44 78 ARG A O 1
ATOM 666 N N . HIS A 1 79 ? 7.264 8.602 -2.231 1.00 97.81 79 HIS A N 1
ATOM 667 C CA . HIS A 1 79 ? 8.136 9.436 -3.066 1.00 97.81 79 HIS A CA 1
ATOM 668 C C . HIS A 1 79 ? 7.397 10.039 -4.273 1.00 97.81 79 HIS A C 1
ATOM 670 O O . HIS A 1 79 ? 7.979 10.196 -5.348 1.00 97.81 79 HIS A O 1
ATOM 676 N N . PHE A 1 80 ? 6.115 10.390 -4.128 1.00 96.88 80 PHE A N 1
ATOM 677 C CA . PHE A 1 80 ? 5.306 10.913 -5.234 1.00 96.88 80 PHE A CA 1
ATOM 678 C C . PHE A 1 80 ? 5.980 12.120 -5.905 1.00 96.88 80 PHE A C 1
ATOM 680 O O . PHE A 1 80 ? 6.365 13.080 -5.233 1.00 96.88 80 PHE A O 1
ATOM 687 N N . GLY A 1 81 ? 6.125 12.078 -7.231 1.00 93.56 81 GLY A N 1
ATOM 688 C CA . GLY A 1 81 ? 6.758 13.144 -8.017 1.00 93.56 81 GLY A CA 1
ATOM 689 C C . GLY A 1 81 ? 8.291 13.198 -7.952 1.00 93.56 81 GLY A C 1
ATOM 690 O O . GLY A 1 81 ? 8.881 14.083 -8.572 1.00 93.56 81 GLY A O 1
ATOM 691 N N . ALA A 1 82 ? 8.953 12.282 -7.236 1.00 94.31 82 ALA A N 1
ATOM 692 C CA . ALA A 1 82 ? 10.403 12.133 -7.315 1.00 94.31 82 ALA A CA 1
ATOM 693 C C . ALA A 1 82 ? 10.825 11.556 -8.675 1.00 94.31 82 ALA A C 1
ATOM 695 O O . ALA A 1 82 ? 10.154 10.696 -9.241 1.00 94.31 82 ALA A O 1
ATOM 696 N N . GLU A 1 83 ? 11.978 11.988 -9.183 1.00 93.38 83 GLU A N 1
ATOM 697 C CA . GLU A 1 83 ? 12.565 11.390 -10.381 1.00 93.38 83 GLU A CA 1
ATOM 698 C C . GLU A 1 83 ? 13.102 9.988 -10.070 1.00 93.38 83 GLU A C 1
ATOM 700 O O . GLU A 1 83 ? 13.997 9.827 -9.236 1.00 93.38 83 GLU A O 1
ATOM 705 N N . TYR A 1 84 ? 12.534 8.980 -10.733 1.00 95.62 84 TYR A N 1
ATOM 706 C CA . TYR A 1 84 ? 12.974 7.593 -10.623 1.00 95.62 84 TYR A CA 1
ATOM 707 C C . TYR A 1 84 ? 14.289 7.357 -11.370 1.00 95.62 84 TYR A C 1
ATOM 709 O O . TYR A 1 84 ? 14.419 7.748 -12.529 1.00 95.62 84 TYR A O 1
ATOM 717 N N . VAL A 1 85 ? 15.226 6.676 -10.714 1.00 96.19 85 VAL A N 1
ATOM 718 C CA . VAL A 1 85 ? 16.533 6.283 -11.254 1.00 96.19 85 VAL A CA 1
ATOM 719 C C . VAL A 1 85 ? 16.578 4.763 -11.420 1.00 96.19 85 VAL A C 1
ATOM 721 O O . VAL A 1 85 ? 16.580 4.269 -12.542 1.00 96.19 85 VAL A O 1
ATOM 724 N N . ASP A 1 86 ? 16.571 4.032 -10.304 1.00 97.44 86 ASP A N 1
ATOM 725 C CA . ASP A 1 86 ? 16.510 2.569 -10.251 1.00 97.44 86 ASP A CA 1
ATOM 726 C C . ASP A 1 86 ? 15.982 2.075 -8.891 1.00 97.44 86 ASP A C 1
ATOM 728 O O . ASP A 1 86 ? 15.808 2.854 -7.943 1.00 97.44 86 ASP A O 1
ATOM 732 N N . MET A 1 87 ? 15.759 0.765 -8.780 1.00 97.19 87 MET A N 1
ATOM 733 C CA . MET A 1 87 ? 15.277 0.104 -7.561 1.00 97.19 87 MET A CA 1
ATOM 734 C C . MET A 1 87 ? 16.279 0.050 -6.392 1.00 97.19 87 MET A C 1
ATOM 736 O O . MET A 1 87 ? 15.914 -0.392 -5.304 1.00 97.19 87 MET A O 1
ATOM 740 N N . SER A 1 88 ? 17.539 0.447 -6.599 1.00 96.94 88 SER A N 1
ATOM 741 C CA . SER A 1 88 ? 18.598 0.447 -5.573 1.00 96.94 88 SER A CA 1
ATOM 742 C C . SER A 1 88 ? 18.907 1.833 -5.004 1.00 96.94 88 SER A C 1
ATOM 744 O O . SER A 1 88 ? 19.584 1.958 -3.982 1.00 96.94 88 SER A O 1
ATOM 746 N N . THR A 1 89 ? 18.408 2.880 -5.654 1.00 97.38 89 THR A N 1
ATOM 747 C CA . THR A 1 89 ? 18.623 4.271 -5.273 1.00 97.38 89 THR A CA 1
ATOM 748 C C . THR A 1 89 ? 17.846 4.610 -4.002 1.00 97.38 89 THR A C 1
ATOM 750 O O . THR A 1 89 ? 16.677 4.267 -3.846 1.00 97.38 89 THR A O 1
ATOM 753 N N . SER A 1 90 ? 18.477 5.347 -3.084 1.00 96.25 90 SER A N 1
ATOM 754 C CA . SER A 1 90 ? 17.772 5.907 -1.929 1.00 96.25 90 SER A CA 1
ATOM 755 C C . SER A 1 90 ? 16.978 7.151 -2.331 1.00 96.25 90 SER A C 1
ATOM 757 O O . SER A 1 90 ? 17.538 8.152 -2.789 1.00 96.25 90 SER A O 1
ATOM 759 N N . TYR A 1 91 ? 15.666 7.106 -2.103 1.00 96.94 91 TYR A N 1
ATOM 760 C CA . TYR A 1 91 ? 14.741 8.217 -2.349 1.00 96.94 91 TYR A CA 1
ATOM 761 C C . TYR A 1 91 ? 14.332 8.949 -1.065 1.00 96.94 91 TYR A C 1
ATOM 763 O O . T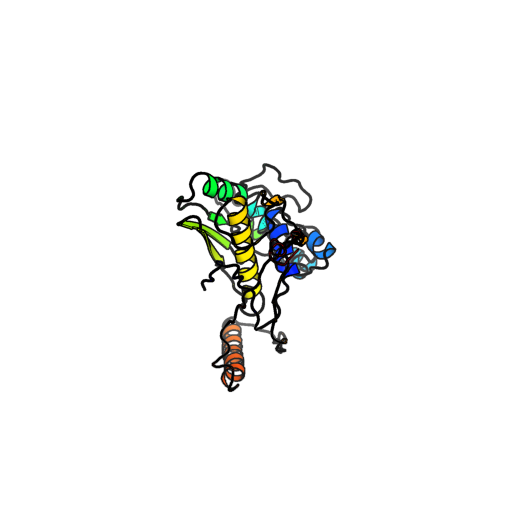YR A 1 91 ? 13.382 9.729 -1.055 1.00 96.94 91 TYR A O 1
ATOM 771 N N . LYS A 1 92 ? 15.054 8.736 0.044 1.00 93.00 92 LYS A N 1
ATOM 772 C CA . LYS A 1 92 ? 14.767 9.396 1.324 1.00 93.00 92 LYS A CA 1
ATOM 773 C C . LYS A 1 92 ? 14.704 10.919 1.138 1.00 93.00 92 LYS A C 1
ATOM 775 O O . LYS A 1 92 ? 15.653 11.520 0.643 1.00 93.00 92 LYS A O 1
ATOM 780 N N . LYS A 1 93 ? 13.599 11.535 1.577 1.00 92.81 93 LYS A N 1
ATOM 781 C CA . LYS A 1 93 ? 13.296 12.977 1.425 1.00 92.81 93 LYS A CA 1
ATOM 782 C C . LYS A 1 93 ? 13.145 13.468 -0.029 1.00 92.81 93 LYS A C 1
ATOM 784 O O . LYS A 1 93 ? 13.204 14.674 -0.256 1.00 92.81 93 LYS A O 1
ATOM 789 N N . LYS A 1 94 ? 12.956 12.578 -1.008 1.00 94.56 94 LYS A N 1
ATOM 790 C CA . LYS A 1 94 ? 12.591 12.943 -2.384 1.00 94.56 94 LYS A CA 1
ATOM 791 C C . LYS A 1 94 ? 11.089 12.756 -2.594 1.00 94.56 94 LYS A C 1
ATOM 793 O O . LYS A 1 94 ? 10.529 11.763 -2.136 1.00 94.56 94 LYS A O 1
ATOM 798 N N . GLY A 1 95 ? 10.477 13.681 -3.332 1.00 95.62 95 GLY A N 1
ATOM 799 C CA . GLY A 1 95 ? 9.040 13.664 -3.609 1.00 95.62 95 GLY A CA 1
ATOM 800 C C . GLY A 1 95 ? 8.189 13.922 -2.363 1.00 95.62 95 GLY A C 1
ATOM 801 O O . GLY A 1 95 ? 8.674 14.458 -1.366 1.00 95.62 95 GLY A O 1
ATOM 802 N N . VAL A 1 96 ? 6.917 13.540 -2.442 1.00 97.38 96 VAL A N 1
ATOM 803 C CA . VAL A 1 96 ? 5.941 13.648 -1.350 1.00 97.38 96 VAL A CA 1
ATOM 804 C C . VAL A 1 96 ? 5.707 12.274 -0.720 1.00 97.38 96 VAL A C 1
ATOM 806 O O . VAL A 1 96 ? 5.357 11.318 -1.418 1.00 97.38 96 VAL A O 1
ATOM 809 N N . ASP A 1 97 ? 5.866 12.182 0.603 1.00 98.56 97 ASP A N 1
ATOM 810 C CA . ASP A 1 97 ? 5.509 10.992 1.387 1.00 98.56 97 ASP A CA 1
ATOM 811 C C . ASP A 1 97 ? 4.018 11.050 1.752 1.00 98.56 97 ASP A C 1
ATOM 813 O O . ASP A 1 97 ? 3.633 11.502 2.833 1.00 98.56 97 ASP A O 1
ATOM 817 N N . GLN A 1 98 ? 3.173 10.620 0.813 1.00 98.62 98 GLN A N 1
ATOM 818 C CA . GLN A 1 98 ? 1.716 10.643 0.954 1.00 98.62 98 GLN A CA 1
ATOM 819 C C . GLN A 1 98 ? 1.233 9.779 2.125 1.00 98.62 98 GLN A C 1
ATOM 821 O O . GLN A 1 98 ? 0.287 10.154 2.814 1.00 98.62 98 GLN A O 1
ATOM 826 N N . LEU A 1 99 ? 1.872 8.629 2.376 1.00 98.56 99 LEU A N 1
ATOM 827 C CA . LEU A 1 99 ? 1.508 7.767 3.505 1.00 98.56 99 LEU A CA 1
ATOM 828 C C . LEU A 1 99 ? 1.734 8.493 4.835 1.00 98.56 99 LEU A C 1
ATOM 830 O O . LEU A 1 99 ? 0.871 8.467 5.718 1.00 98.56 99 LEU A O 1
ATOM 834 N N . LYS A 1 100 ? 2.870 9.185 4.962 1.00 98.25 100 LYS A N 1
ATOM 835 C CA . LYS A 1 100 ? 3.152 10.016 6.130 1.00 98.25 100 LYS A CA 1
ATOM 836 C C . LYS A 1 100 ? 2.160 11.173 6.255 1.00 98.25 100 LYS A C 1
ATOM 838 O O . LYS A 1 100 ? 1.669 11.413 7.355 1.00 98.25 100 LYS A O 1
ATOM 843 N N . GLU A 1 101 ? 1.835 11.865 5.164 1.00 98.44 101 GLU A N 1
ATOM 844 C CA . GLU A 1 101 ? 0.842 12.949 5.173 1.00 98.44 101 GLU A CA 1
ATOM 845 C C . GLU A 1 101 ? -0.548 12.462 5.591 1.00 98.44 101 GLU A C 1
ATOM 847 O O . GLU A 1 101 ? -1.219 13.136 6.373 1.00 98.44 101 GLU A O 1
ATOM 852 N N . VAL A 1 102 ? -0.966 11.273 5.147 1.00 98.62 102 VAL A N 1
ATOM 853 C CA . VAL A 1 102 ? -2.216 10.635 5.584 1.00 98.62 102 VAL A CA 1
ATOM 854 C C . VAL A 1 102 ? -2.207 10.409 7.094 1.00 98.62 102 VAL A C 1
ATOM 856 O O . VAL A 1 102 ? -3.134 10.843 7.777 1.00 98.62 102 VAL A O 1
ATOM 859 N N . ILE A 1 103 ? -1.160 9.775 7.629 1.00 98.56 103 ILE A N 1
ATOM 860 C CA . ILE A 1 103 ? -1.042 9.475 9.066 1.00 98.56 103 ILE A CA 1
ATOM 861 C C . ILE A 1 103 ? -1.004 10.766 9.892 1.00 98.56 103 ILE A C 1
ATOM 863 O O . ILE A 1 103 ? -1.722 10.887 10.887 1.00 98.56 103 ILE A O 1
ATOM 867 N N . ASP A 1 104 ? -0.197 11.742 9.476 1.00 98.50 104 ASP A N 1
ATOM 868 C CA . ASP A 1 104 ? -0.079 13.038 10.144 1.00 98.50 104 ASP A CA 1
ATOM 869 C C . ASP A 1 104 ? -1.415 13.790 10.134 1.00 98.50 104 ASP A C 1
ATOM 871 O O . ASP A 1 104 ? -1.792 14.380 11.148 1.00 98.50 104 ASP A O 1
ATOM 875 N N . THR A 1 105 ? -2.137 13.759 9.011 1.00 98.56 105 THR A N 1
ATOM 876 C CA . THR A 1 105 ? -3.444 14.414 8.882 1.00 98.56 105 THR A CA 1
ATOM 877 C C . THR A 1 105 ? -4.480 13.728 9.757 1.00 98.56 105 THR A C 1
ATOM 879 O O . THR A 1 105 ? -5.172 14.415 10.490 1.00 98.56 105 THR A O 1
ATOM 882 N N . ILE A 1 106 ? -4.537 12.393 9.790 1.00 98.38 106 ILE A N 1
ATOM 883 C CA . ILE A 1 106 ? -5.450 11.662 10.684 1.00 98.38 106 ILE A CA 1
ATOM 884 C C . ILE A 1 106 ? -5.196 12.035 12.152 1.00 98.38 106 ILE A C 1
ATOM 886 O O . ILE A 1 106 ? -6.142 12.212 12.914 1.00 98.38 106 ILE A O 1
ATOM 890 N N . LYS A 1 107 ? -3.927 12.182 12.554 1.00 97.56 107 LYS A N 1
ATOM 891 C CA . LYS A 1 107 ? -3.557 12.547 13.931 1.00 97.56 107 LYS A CA 1
ATOM 892 C C . LYS A 1 107 ? -3.886 14.001 14.288 1.00 97.56 107 LYS A C 1
ATOM 894 O O . LYS A 1 107 ? -4.184 14.274 15.446 1.00 97.56 107 LYS A O 1
ATOM 899 N N . LYS A 1 108 ? -3.783 14.933 13.333 1.00 98.06 108 LYS A N 1
ATOM 900 C CA . LYS A 1 108 ? -3.915 16.385 13.576 1.00 98.06 108 LYS A CA 1
ATOM 901 C C . LYS A 1 108 ? -5.295 16.948 13.232 1.00 98.06 108 LYS A C 1
ATOM 903 O O . LYS A 1 108 ? -5.790 17.809 13.947 1.00 98.06 108 LYS A O 1
ATOM 908 N N . ASP A 1 109 ? -5.884 16.484 12.137 1.00 97.69 109 ASP A N 1
ATOM 909 C CA . ASP A 1 109 ? -7.174 16.909 11.587 1.00 97.69 109 ASP A CA 1
ATOM 910 C C . ASP A 1 109 ? -7.942 15.691 11.015 1.00 97.69 109 ASP A C 1
ATOM 912 O O . ASP A 1 109 ? -8.058 15.524 9.793 1.00 97.69 109 ASP A O 1
ATOM 916 N N . PRO A 1 110 ? -8.460 14.800 11.887 1.00 97.25 110 PRO A N 1
ATOM 917 C CA . PRO A 1 110 ? -9.122 13.555 11.478 1.00 97.25 110 PRO A CA 1
ATOM 918 C C . PRO A 1 110 ? -10.382 13.766 10.624 1.00 97.25 110 PRO A C 1
ATOM 920 O O . PRO A 1 110 ? -10.800 12.854 9.910 1.00 97.25 110 PRO A O 1
ATOM 923 N N . TYR A 1 111 ? -10.986 14.957 10.675 1.00 95.25 111 TYR A N 1
ATOM 924 C CA . TYR A 1 111 ? -12.195 15.304 9.920 1.00 95.25 111 TYR A CA 1
ATOM 925 C C . TYR A 1 111 ? -11.891 15.902 8.543 1.00 95.25 111 TYR A C 1
ATOM 927 O O . TYR A 1 111 ? -12.812 16.240 7.788 1.00 95.25 111 TYR A O 1
ATOM 935 N N . SER A 1 112 ? -10.609 16.023 8.191 1.00 97.50 112 SER A N 1
ATOM 936 C CA . SER A 1 112 ? -10.189 16.479 6.877 1.00 97.50 112 SER A CA 1
ATOM 937 C C . SER A 1 112 ? -10.814 15.627 5.775 1.00 97.50 112 SER A C 1
ATOM 939 O O . SER A 1 112 ? -10.740 14.400 5.752 1.00 97.50 112 SER A O 1
ATOM 941 N N . ARG A 1 113 ? -11.380 16.301 4.773 1.00 97.06 113 ARG A N 1
ATOM 942 C CA . ARG A 1 113 ? -11.914 15.653 3.563 1.00 97.06 113 ARG A CA 1
ATOM 943 C C . ARG A 1 113 ? -10.836 15.388 2.507 1.00 97.06 113 ARG A C 1
ATOM 945 O O . ARG A 1 113 ? -11.168 15.035 1.380 1.00 97.06 113 ARG A O 1
ATOM 952 N N . ARG A 1 114 ? -9.562 15.611 2.851 1.00 97.69 114 ARG A N 1
ATOM 953 C CA . ARG A 1 114 ? -8.406 15.569 1.939 1.00 97.69 114 ARG A CA 1
ATOM 954 C C . ARG A 1 114 ? -7.418 14.449 2.272 1.00 97.69 114 ARG A C 1
ATOM 956 O O . ARG A 1 114 ? -6.305 14.461 1.766 1.00 97.69 114 ARG A O 1
ATOM 963 N N . ILE A 1 115 ? -7.812 13.487 3.106 1.00 98.38 115 ILE A N 1
ATOM 964 C CA . ILE A 1 115 ? -6.962 12.356 3.495 1.00 98.38 115 ILE A CA 1
ATOM 965 C C . ILE A 1 115 ? -6.960 11.325 2.357 1.00 98.38 115 ILE A C 1
ATOM 967 O O . ILE A 1 115 ? -7.718 10.354 2.372 1.00 98.38 115 ILE A O 1
ATOM 971 N N . VAL A 1 116 ? -6.157 11.581 1.325 1.00 98.38 116 VAL A N 1
ATOM 972 C CA . VAL A 1 116 ? -6.092 10.798 0.084 1.00 98.38 116 VAL A CA 1
ATOM 973 C C . VAL A 1 116 ? -4.650 10.389 -0.195 1.00 98.38 116 VAL A C 1
ATOM 975 O O . VAL A 1 116 ? -3.729 11.168 0.015 1.00 98.38 116 VAL A O 1
ATOM 978 N N . MET A 1 117 ? -4.469 9.175 -0.706 1.00 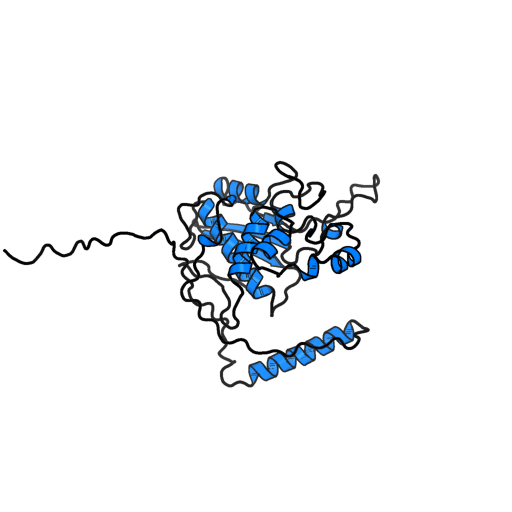98.25 117 MET A N 1
ATOM 979 C CA . MET A 1 117 ? -3.192 8.665 -1.202 1.00 98.25 117 MET A CA 1
ATOM 980 C C . MET A 1 117 ? -3.398 8.061 -2.593 1.00 98.25 117 MET A C 1
ATOM 982 O O . MET A 1 117 ? -4.311 7.255 -2.787 1.00 98.25 117 MET A O 1
ATOM 986 N N . THR A 1 118 ? -2.566 8.441 -3.568 1.00 98.06 118 THR A N 1
ATOM 987 C CA . THR A 1 118 ? -2.668 7.988 -4.966 1.00 98.06 118 THR A CA 1
ATOM 988 C C . THR A 1 118 ? -1.382 7.331 -5.464 1.00 98.06 118 THR A C 1
ATOM 990 O O . THR A 1 118 ? -0.277 7.793 -5.203 1.00 98.06 118 THR A O 1
ATOM 993 N N . ALA A 1 119 ? -1.523 6.246 -6.218 1.00 97.81 119 ALA A N 1
ATOM 994 C CA . ALA A 1 119 ? -0.464 5.646 -7.022 1.00 97.81 119 ALA A CA 1
ATOM 995 C C . ALA A 1 119 ? -0.513 6.109 -8.492 1.00 97.81 119 ALA A C 1
ATOM 997 O O . ALA A 1 119 ? 0.380 5.794 -9.274 1.00 97.81 119 ALA A O 1
ATOM 998 N N . TRP A 1 120 ? -1.559 6.834 -8.899 1.00 96.62 120 TRP A N 1
ATOM 999 C CA . TRP A 1 120 ? -1.741 7.277 -10.280 1.00 96.62 120 TRP A CA 1
ATOM 1000 C C . TRP A 1 120 ? -1.049 8.623 -10.529 1.00 96.62 120 TRP A C 1
ATOM 1002 O O . TRP A 1 120 ? -1.566 9.662 -10.119 1.00 96.62 120 TRP A O 1
ATOM 1012 N N . ASN A 1 121 ? 0.100 8.597 -11.212 1.00 94.38 121 ASN A N 1
ATOM 1013 C CA . ASN A 1 121 ? 0.918 9.778 -11.514 1.00 94.38 121 ASN A CA 1
ATOM 1014 C C . ASN A 1 121 ? 0.980 10.062 -13.039 1.00 94.38 121 ASN A C 1
ATOM 1016 O O . ASN A 1 121 ? 1.906 9.603 -13.721 1.00 94.38 121 ASN A O 1
ATOM 1020 N N . PRO A 1 122 ? -0.031 10.754 -13.605 1.00 89.06 122 PRO A N 1
ATOM 1021 C CA . PRO A 1 122 ? -0.130 11.043 -15.038 1.00 89.06 122 PRO A CA 1
ATOM 1022 C C . PRO A 1 122 ? 0.942 12.041 -15.514 1.00 89.06 122 PRO A C 1
ATOM 1024 O O . PRO A 1 122 ? 1.584 12.700 -14.697 1.00 89.06 122 PRO A O 1
ATOM 1027 N N . PRO A 1 123 ? 1.150 12.192 -16.835 1.00 75.81 123 PRO A N 1
ATOM 1028 C CA . PRO A 1 123 ? 2.070 13.203 -17.338 1.00 75.81 123 PRO A CA 1
ATOM 1029 C C . PRO A 1 123 ? 1.524 14.600 -17.024 1.00 75.81 123 PRO A C 1
ATOM 1031 O O . PRO A 1 123 ? 0.347 14.884 -17.252 1.00 75.81 123 PRO A O 1
ATOM 1034 N N . VAL A 1 124 ? 2.389 15.492 -16.544 1.00 65.38 124 VAL A N 1
ATOM 1035 C CA . VAL A 1 124 ? 2.063 16.914 -16.397 1.00 65.38 124 VAL A CA 1
ATOM 1036 C C . VAL A 1 124 ? 2.655 17.656 -17.588 1.00 65.38 124 VAL A C 1
ATOM 1038 O O . VAL A 1 124 ? 3.866 17.865 -17.658 1.00 65.38 124 VAL A O 1
ATOM 1041 N N . ASN A 1 125 ? 1.800 18.064 -18.525 1.00 56.44 125 ASN A N 1
ATOM 1042 C CA . ASN A 1 125 ? 2.195 18.964 -19.603 1.00 56.44 125 ASN A CA 1
ATOM 1043 C C . ASN A 1 125 ? 2.087 20.410 -19.100 1.00 56.44 125 ASN A C 1
ATOM 1045 O O . ASN A 1 125 ? 1.005 20.997 -19.097 1.00 56.44 125 ASN A O 1
ATOM 1049 N N . ILE A 1 126 ? 3.198 20.974 -18.621 1.00 56.00 126 ILE A N 1
ATOM 1050 C CA . ILE A 1 126 ? 3.276 22.417 -18.385 1.00 56.00 126 ILE A CA 1
ATOM 1051 C C . ILE A 1 126 ? 3.577 23.064 -19.739 1.00 56.00 126 ILE A C 1
ATOM 1053 O O . ILE A 1 126 ? 4.661 22.879 -20.288 1.00 56.00 126 ILE A O 1
ATOM 1057 N N . GLN A 1 127 ? 2.566 23.761 -20.258 1.00 48.72 127 GLN A N 1
ATOM 1058 C CA . GLN A 1 127 ? 2.534 24.593 -21.465 1.00 48.72 127 GLN A CA 1
ATOM 1059 C C . GLN A 1 127 ? 3.899 24.834 -22.150 1.00 48.72 127 GLN A C 1
ATOM 1061 O O . GLN A 1 127 ? 4.758 25.547 -21.640 1.00 48.72 127 GLN A O 1
ATOM 1066 N N . ASN A 1 128 ? 4.037 24.292 -23.364 1.00 47.19 128 ASN A N 1
ATOM 1067 C CA . ASN A 1 128 ? 4.918 24.758 -24.446 1.00 47.19 128 ASN A CA 1
ATOM 1068 C C . ASN A 1 128 ? 6.443 24.827 -24.213 1.00 47.19 128 ASN A C 1
ATOM 1070 O O . ASN A 1 128 ? 7.128 25.414 -25.045 1.00 47.19 128 ASN A O 1
ATOM 1074 N N . ILE A 1 129 ? 7.005 24.211 -23.164 1.00 50.91 129 ILE A N 1
ATOM 1075 C CA . ILE A 1 129 ? 8.472 24.226 -22.941 1.00 50.91 129 ILE A CA 1
ATOM 1076 C C . ILE A 1 129 ? 9.147 22.853 -23.120 1.00 50.91 129 ILE A C 1
ATOM 1078 O O . ILE A 1 129 ? 10.336 22.799 -23.420 1.00 50.91 129 ILE A O 1
ATOM 1082 N N . CYS A 1 130 ? 8.433 21.727 -23.022 1.00 45.88 130 CYS A N 1
ATOM 1083 C CA . CYS A 1 130 ? 9.019 20.417 -23.346 1.00 45.88 130 CYS A CA 1
ATOM 1084 C C . CYS A 1 130 ? 7.923 19.374 -23.577 1.00 45.88 130 CYS A C 1
ATOM 1086 O O . CYS A 1 130 ? 7.193 19.034 -22.649 1.00 45.88 130 CYS A O 1
ATOM 1088 N N . PHE A 1 131 ? 7.884 18.761 -24.760 1.00 45.91 131 PHE A N 1
ATOM 1089 C CA . PHE A 1 131 ? 7.106 17.540 -25.043 1.00 45.91 131 PHE A CA 1
ATOM 1090 C C . PHE A 1 131 ? 7.650 16.286 -24.310 1.00 45.91 131 PHE A C 1
ATOM 1092 O O . PHE A 1 131 ? 7.303 15.160 -24.644 1.00 45.91 131 PHE A O 1
ATOM 1099 N N . CYS A 1 132 ? 8.525 16.470 -23.315 1.00 44.25 132 CYS A N 1
ATOM 1100 C CA . CYS A 1 132 ? 9.473 15.465 -22.837 1.00 44.25 132 CYS A CA 1
ATOM 1101 C C . CYS A 1 132 ? 9.303 15.061 -21.365 1.00 44.25 132 CYS A C 1
ATOM 1103 O O . CYS A 1 132 ? 10.017 14.166 -20.904 1.00 44.25 132 CYS A O 1
ATOM 1105 N N . LYS A 1 133 ? 8.385 15.670 -20.596 1.00 51.28 133 LYS A N 1
ATOM 1106 C CA . LYS A 1 133 ? 8.093 15.191 -19.232 1.00 51.28 133 LYS A CA 1
ATOM 1107 C C . LYS A 1 133 ? 7.155 13.985 -19.294 1.00 51.28 133 LYS A C 1
ATOM 1109 O O . LYS A 1 133 ? 5.941 14.096 -19.154 1.00 51.28 133 LYS A O 1
ATOM 1114 N N . HIS A 1 134 ? 7.770 12.835 -19.555 1.00 59.94 134 HIS A N 1
ATOM 1115 C CA . HIS A 1 134 ? 7.143 11.519 -19.568 1.00 59.94 134 HIS A CA 1
ATOM 1116 C C . HIS A 1 134 ? 6.473 11.237 -18.219 1.00 59.94 134 HIS A C 1
ATOM 1118 O O . HIS A 1 134 ? 7.049 11.509 -17.160 1.00 59.94 134 HIS A O 1
ATOM 1124 N N . SER A 1 135 ? 5.255 10.695 -18.272 1.00 78.44 135 SER A N 1
ATOM 1125 C CA . SER A 1 135 ? 4.514 10.229 -17.101 1.00 78.44 135 SER A CA 1
ATOM 1126 C C . SER A 1 135 ? 5.310 9.163 -16.363 1.00 78.44 135 SER A C 1
ATOM 1128 O O . SER A 1 135 ? 5.964 8.332 -16.993 1.00 78.44 135 SER A O 1
ATOM 1130 N N . ASP A 1 136 ? 5.181 9.094 -15.039 1.00 89.62 136 ASP A N 1
ATOM 1131 C CA . ASP A 1 136 ? 5.665 7.912 -14.327 1.00 89.62 136 ASP A CA 1
ATOM 1132 C C . ASP A 1 136 ? 4.898 6.646 -14.743 1.00 89.62 136 ASP A C 1
ATOM 1134 O O . ASP A 1 136 ? 5.460 5.561 -14.667 1.00 89.62 136 ASP A O 1
ATOM 1138 N N . LEU A 1 137 ? 3.671 6.757 -15.275 1.00 92.25 137 LEU A N 1
ATOM 1139 C CA . LEU A 1 137 ? 2.931 5.612 -15.824 1.00 92.25 137 LEU A CA 1
ATOM 1140 C C . LEU A 1 137 ? 3.687 4.917 -16.967 1.00 92.25 137 LEU A C 1
ATOM 1142 O O . LEU A 1 137 ? 3.628 3.692 -17.070 1.00 92.25 137 LEU A O 1
ATOM 1146 N N . ASP A 1 138 ? 4.420 5.673 -17.790 1.00 91.69 138 ASP A N 1
ATOM 1147 C CA . ASP A 1 138 ? 5.209 5.113 -18.895 1.00 91.69 138 ASP A CA 1
ATOM 1148 C C . ASP A 1 138 ? 6.485 4.431 -18.396 1.00 91.69 138 ASP A C 1
ATOM 1150 O O . ASP A 1 138 ? 6.985 3.516 -19.046 1.00 91.69 138 ASP A O 1
ATOM 1154 N N . LYS A 1 139 ? 6.963 4.834 -17.214 1.00 94.38 139 LYS A N 1
ATOM 1155 C CA . LYS A 1 139 ? 8.127 4.268 -16.525 1.00 94.38 139 LYS A CA 1
ATOM 1156 C C . LYS A 1 139 ? 7.781 3.039 -15.685 1.00 94.38 139 LYS A C 1
ATOM 1158 O O . LYS A 1 139 ? 8.671 2.325 -15.253 1.00 94.38 139 LYS A O 1
ATOM 1163 N N . MET A 1 140 ? 6.507 2.775 -15.407 1.00 96.75 140 MET A N 1
ATOM 1164 C CA . MET A 1 140 ? 6.097 1.616 -14.613 1.00 96.75 140 MET A CA 1
ATOM 1165 C C . MET A 1 140 ? 6.067 0.346 -15.467 1.00 96.75 140 MET A C 1
ATOM 1167 O O . MET A 1 140 ? 5.515 0.338 -16.576 1.00 96.75 140 MET A O 1
ATOM 1171 N N . ALA A 1 141 ? 6.548 -0.768 -14.902 1.00 96.12 141 ALA A N 1
ATOM 1172 C CA . ALA A 1 141 ? 6.364 -2.090 -15.499 1.00 96.12 141 ALA A CA 1
ATOM 1173 C C . ALA A 1 141 ? 4.873 -2.350 -15.766 1.00 96.12 141 ALA A C 1
ATOM 1175 O O . ALA A 1 141 ? 4.477 -2.716 -16.875 1.00 96.12 141 ALA A O 1
ATOM 1176 N N . LEU A 1 142 ? 4.025 -2.059 -14.776 1.00 93.19 142 LEU A N 1
ATOM 1177 C CA . LEU A 1 142 ? 2.576 -2.117 -14.907 1.00 93.19 142 LEU A CA 1
ATOM 1178 C C . LEU A 1 142 ? 1.921 -0.900 -14.232 1.00 93.19 142 LEU A C 1
ATOM 1180 O O . LEU A 1 142 ? 2.119 -0.705 -13.032 1.00 93.19 142 LEU A O 1
ATOM 1184 N N . PRO A 1 143 ? 1.098 -0.111 -14.951 1.00 93.75 143 PRO A N 1
ATOM 1185 C CA . PRO A 1 143 ? 0.332 0.972 -14.341 1.00 93.75 143 PRO A CA 1
ATOM 1186 C C . PRO A 1 143 ? -0.593 0.460 -13.225 1.00 93.75 143 PRO A C 1
ATOM 1188 O O . PRO A 1 143 ? -1.210 -0.601 -13.388 1.00 93.75 143 PRO A O 1
ATOM 1191 N N . PRO A 1 144 ? -0.787 1.209 -12.127 1.00 94.94 144 PRO A N 1
ATOM 1192 C CA . PRO A 1 144 ? -1.411 0.668 -10.932 1.00 94.94 144 PRO A CA 1
ATOM 1193 C C . PRO A 1 144 ? -2.896 0.366 -11.141 1.00 94.94 144 PRO A C 1
ATOM 1195 O O . PRO A 1 144 ? -3.631 1.167 -11.722 1.00 94.94 144 PRO A O 1
ATOM 1198 N N . CYS A 1 145 ? -3.346 -0.806 -10.689 1.00 94.38 145 CYS A N 1
ATOM 1199 C CA . CYS A 1 145 ? -4.748 -1.222 -10.768 1.00 94.38 145 CYS A CA 1
ATOM 1200 C C . CYS A 1 145 ? -5.586 -0.543 -9.680 1.00 94.38 145 CYS A C 1
ATOM 1202 O O . CYS A 1 145 ? -6.639 0.009 -9.987 1.00 94.38 145 CYS A O 1
ATOM 1204 N N . HIS A 1 146 ? -5.114 -0.554 -8.433 1.00 95.25 146 HIS A N 1
ATOM 1205 C CA . HIS A 1 146 ? -5.682 0.209 -7.319 1.00 95.25 146 HIS A CA 1
ATOM 1206 C C . HIS A 1 146 ? -5.044 1.602 -7.299 1.00 95.25 146 HIS A C 1
ATOM 1208 O O . HIS A 1 146 ? -3.904 1.784 -6.876 1.00 95.25 146 HIS A O 1
ATOM 1214 N N . MET A 1 147 ? -5.771 2.567 -7.864 1.00 93.56 147 MET A N 1
ATOM 1215 C CA . MET A 1 147 ? -5.238 3.874 -8.247 1.00 93.56 147 MET A CA 1
ATOM 1216 C C . MET A 1 147 ? -5.077 4.810 -7.061 1.00 93.56 147 MET A C 1
ATOM 1218 O O . MET A 1 147 ? -4.059 5.478 -6.958 1.00 93.56 147 MET A O 1
ATOM 1222 N N . PHE A 1 148 ? -6.084 4.892 -6.196 1.00 96.81 148 PHE A N 1
ATOM 1223 C CA . PHE A 1 148 ? -6.064 5.770 -5.035 1.00 96.81 148 PHE A CA 1
ATOM 1224 C C . PHE A 1 148 ? -6.957 5.221 -3.929 1.00 96.81 148 PHE A C 1
ATOM 1226 O O . PHE A 1 148 ? -7.862 4.413 -4.171 1.00 96.81 148 PHE A O 1
ATOM 1233 N N . CYS A 1 149 ? -6.708 5.686 -2.713 1.00 98.31 149 CYS A N 1
ATOM 1234 C CA . CYS A 1 149 ? -7.577 5.466 -1.574 1.00 98.31 149 CYS A CA 1
ATOM 1235 C C . CYS A 1 149 ? -7.796 6.753 -0.782 1.00 98.31 149 CYS A C 1
ATOM 1237 O O . CYS A 1 149 ? -6.906 7.596 -0.686 1.00 98.31 149 CYS A O 1
ATOM 1239 N N . GLN A 1 150 ? -8.985 6.875 -0.203 1.00 98.50 150 GLN A N 1
ATOM 1240 C CA . GLN A 1 150 ? -9.377 7.953 0.689 1.00 98.50 150 GLN A CA 1
ATOM 1241 C C . GLN A 1 150 ? -9.726 7.383 2.061 1.00 98.50 150 GLN A C 1
ATOM 1243 O O . GLN A 1 150 ? -10.364 6.331 2.157 1.00 98.50 150 GLN A O 1
ATOM 1248 N N . PHE A 1 151 ? -9.322 8.090 3.111 1.00 98.44 151 PHE A N 1
ATOM 1249 C CA . PHE A 1 151 ? -9.604 7.735 4.493 1.00 98.44 151 PHE A CA 1
ATOM 1250 C C . PHE A 1 151 ? -10.597 8.711 5.121 1.00 98.44 151 PHE A C 1
ATOM 1252 O O . PHE A 1 151 ? -10.642 9.890 4.772 1.00 98.44 151 PHE A O 1
ATOM 1259 N N . TYR A 1 152 ? -11.385 8.198 6.062 1.00 96.88 152 TYR A N 1
ATOM 1260 C CA . TYR A 1 152 ? -12.378 8.960 6.812 1.00 96.88 152 TYR A CA 1
ATOM 1261 C C . TYR A 1 152 ? -12.373 8.512 8.268 1.00 96.88 152 TYR A C 1
ATOM 1263 O O . TYR A 1 152 ? -12.332 7.307 8.525 1.00 96.88 152 TYR A O 1
ATOM 1271 N N . VAL A 1 153 ? -12.462 9.458 9.202 1.00 97.75 153 VAL A N 1
ATOM 1272 C CA . VAL A 1 153 ? -12.566 9.169 10.637 1.00 97.75 153 VAL A CA 1
ATOM 1273 C C . VAL A 1 153 ? -13.912 9.651 11.164 1.00 97.75 153 VAL A C 1
ATOM 1275 O O . VAL A 1 153 ? -14.284 10.804 10.959 1.00 97.75 153 VAL A O 1
ATOM 1278 N N . VAL A 1 154 ? -14.638 8.768 11.849 1.00 95.38 154 VAL A N 1
ATOM 1279 C CA . VAL A 1 154 ? -15.901 9.075 12.543 1.00 95.38 154 VAL A CA 1
ATOM 1280 C C . VAL A 1 154 ? -15.926 8.288 13.851 1.00 95.38 154 VAL A C 1
ATOM 1282 O O . VAL A 1 154 ? -15.628 7.100 13.843 1.00 95.38 154 VAL A O 1
ATOM 1285 N N . ASP A 1 155 ? -16.239 8.931 14.979 1.00 94.00 155 ASP A N 1
ATOM 1286 C CA . ASP A 1 155 ? -16.363 8.288 16.303 1.00 94.00 155 ASP A CA 1
ATOM 1287 C C . ASP A 1 155 ? -15.156 7.423 16.723 1.00 94.00 155 ASP A C 1
ATOM 1289 O O . ASP A 1 155 ? -15.286 6.364 17.356 1.00 94.00 155 ASP A O 1
ATOM 1293 N N . GLY A 1 156 ? -13.955 7.876 16.350 1.00 94.31 156 GLY A N 1
ATOM 1294 C CA . GLY A 1 156 ? -12.702 7.161 16.590 1.00 94.31 156 GLY A CA 1
ATOM 1295 C C . GLY A 1 156 ? -12.512 5.912 15.720 1.00 94.31 156 GLY A C 1
ATOM 1296 O O . GLY A 1 156 ? -11.628 5.113 16.014 1.00 94.31 156 GLY A O 1
ATOM 1297 N N . GLU A 1 157 ? -13.319 5.713 14.676 1.00 95.19 157 GLU A N 1
ATOM 1298 C CA . GLU A 1 157 ? -13.226 4.607 13.715 1.00 95.19 157 GLU A CA 1
ATOM 1299 C C . GLU A 1 157 ? -12.688 5.099 12.367 1.00 95.19 157 GLU A C 1
ATOM 1301 O O . GLU A 1 157 ? -13.155 6.103 11.829 1.00 95.19 157 GLU A O 1
ATOM 1306 N N . LEU A 1 158 ? -11.724 4.367 11.797 1.00 96.88 158 LEU A N 1
ATOM 1307 C CA . LEU A 1 158 ? -11.162 4.652 10.477 1.00 96.88 158 LEU A CA 1
ATOM 1308 C C . LEU A 1 158 ? -11.868 3.828 9.394 1.00 96.88 158 LEU A C 1
ATOM 1310 O O . LEU A 1 158 ? -11.933 2.601 9.465 1.00 96.88 158 LEU A O 1
ATOM 1314 N N . SER A 1 159 ? -12.332 4.497 8.346 1.00 96.88 159 SER A N 1
ATOM 1315 C CA . SER A 1 159 ? -12.806 3.880 7.107 1.00 96.88 159 SER A CA 1
ATOM 1316 C C . SER A 1 159 ? -11.846 4.175 5.959 1.00 96.88 159 SER A C 1
ATOM 1318 O O . SER A 1 159 ? -11.256 5.250 5.899 1.00 96.88 159 SER A O 1
ATOM 1320 N N . CYS A 1 160 ? -11.732 3.239 5.018 1.00 97.75 160 CYS A N 1
ATOM 1321 C CA . CYS A 1 160 ? -10.966 3.405 3.787 1.00 97.75 160 CYS A CA 1
ATOM 1322 C C . CYS A 1 160 ? -11.844 3.078 2.577 1.00 97.75 160 CYS A C 1
ATOM 1324 O O . CYS A 1 160 ? -12.499 2.033 2.529 1.00 97.75 160 CYS A O 1
ATOM 1326 N N . GLN A 1 161 ? -11.837 3.964 1.588 1.00 97.81 161 GLN A N 1
ATOM 1327 C CA . GLN A 1 161 ? -12.393 3.730 0.264 1.00 97.81 161 GLN A CA 1
ATOM 1328 C C . GLN A 1 161 ? -11.244 3.631 -0.731 1.00 97.81 161 GLN A C 1
ATOM 1330 O O . GLN A 1 161 ? -10.448 4.554 -0.840 1.00 97.81 161 GLN A O 1
ATOM 1335 N N . MET A 1 162 ? -11.181 2.539 -1.489 1.00 97.44 162 MET A N 1
ATOM 1336 C CA . MET A 1 162 ? -10.184 2.336 -2.538 1.00 97.44 162 MET A CA 1
ATOM 1337 C C . MET A 1 162 ? -10.869 2.278 -3.903 1.00 97.44 162 MET A C 1
ATOM 1339 O O . MET A 1 162 ? -11.927 1.660 -4.047 1.00 97.44 162 MET A O 1
ATOM 1343 N N . TYR A 1 163 ? -10.265 2.930 -4.894 1.00 97.06 163 TYR A N 1
ATOM 1344 C CA . TYR A 1 163 ? -10.706 2.889 -6.281 1.00 97.06 163 TYR A CA 1
ATOM 1345 C C . TYR A 1 163 ? -9.758 2.041 -7.135 1.00 97.06 163 TYR A C 1
ATOM 1347 O O . TYR A 1 163 ? -8.555 2.306 -7.210 1.00 97.06 163 TYR A O 1
ATOM 1355 N N . GLN A 1 164 ? -10.319 1.044 -7.823 1.00 94.00 164 GLN A N 1
ATOM 1356 C CA . GLN A 1 164 ? -9.589 0.113 -8.680 1.00 94.00 164 GLN A CA 1
ATOM 1357 C C . GLN A 1 164 ? -10.081 0.226 -10.127 1.00 94.00 164 GLN A C 1
ATOM 1359 O O . GLN A 1 164 ? -11.225 -0.113 -10.418 1.00 94.00 164 GLN A O 1
ATOM 1364 N N . ARG A 1 165 ? -9.218 0.675 -11.051 1.00 93.44 165 ARG A N 1
ATOM 1365 C CA . ARG A 1 165 ? -9.571 0.847 -12.479 1.00 93.44 165 ARG A CA 1
ATOM 1366 C C . ARG A 1 165 ? -9.744 -0.460 -13.244 1.00 93.44 165 ARG A C 1
ATOM 1368 O O . ARG A 1 165 ? -10.363 -0.467 -14.299 1.00 93.44 165 ARG A O 1
ATOM 1375 N N . SER A 1 166 ? -9.119 -1.534 -12.769 1.00 87.25 166 SER A N 1
ATOM 1376 C CA . SER A 1 166 ? -9.141 -2.847 -13.411 1.00 87.25 166 SER A CA 1
ATOM 1377 C C . SER A 1 166 ? -9.124 -3.927 -12.341 1.00 87.25 166 SER A C 1
ATOM 1379 O O . SER A 1 166 ? -8.225 -3.957 -11.495 1.00 87.25 166 SER A O 1
ATOM 1381 N N . ALA A 1 167 ? -10.147 -4.775 -12.359 1.00 84.50 167 ALA A N 1
ATOM 1382 C CA . ALA A 1 167 ? -10.454 -5.719 -11.298 1.00 84.50 167 ALA A CA 1
ATOM 1383 C C . ALA A 1 167 ? -10.582 -7.137 -11.869 1.00 84.50 167 ALA A C 1
ATOM 1385 O O . ALA A 1 167 ? -11.607 -7.499 -12.446 1.00 84.50 167 ALA A O 1
ATOM 1386 N N . ASP A 1 168 ? -9.541 -7.951 -11.686 1.00 80.69 168 ASP A N 1
ATOM 1387 C CA . ASP A 1 168 ? -9.636 -9.395 -11.904 1.00 80.69 168 ASP A CA 1
ATOM 1388 C C . ASP A 1 168 ? -10.413 -10.018 -10.738 1.00 80.69 168 ASP A C 1
ATOM 1390 O O . ASP A 1 168 ? -9.888 -10.181 -9.635 1.00 80.69 168 ASP A O 1
ATOM 1394 N N . MET A 1 169 ? -11.677 -10.361 -10.984 1.00 71.00 169 MET A N 1
ATOM 1395 C CA . MET A 1 169 ? -12.583 -10.898 -9.966 1.00 71.00 169 MET A CA 1
ATOM 1396 C C . MET A 1 169 ? -12.155 -12.268 -9.408 1.00 71.00 169 MET A C 1
ATOM 1398 O O . MET A 1 169 ? -12.541 -12.603 -8.289 1.00 71.00 169 MET A O 1
ATOM 1402 N N . GLY A 1 170 ? -11.383 -13.067 -10.156 1.00 65.56 170 GLY A N 1
ATOM 1403 C CA . GLY A 1 170 ? -11.024 -14.444 -9.784 1.00 65.56 170 GLY A CA 1
ATOM 1404 C C . GLY A 1 170 ? -9.682 -14.580 -9.055 1.00 65.56 170 GLY A C 1
ATOM 1405 O O . GLY A 1 170 ? -9.484 -15.530 -8.280 1.00 65.56 170 GLY A O 1
ATOM 1406 N N . LEU A 1 171 ? -8.752 -13.652 -9.299 1.00 69.88 171 LEU A N 1
ATOM 1407 C CA . LEU A 1 171 ? -7.409 -13.656 -8.705 1.00 69.88 171 LEU A CA 1
ATOM 1408 C C . LEU A 1 171 ? -7.104 -12.375 -7.921 1.00 69.88 171 LEU A C 1
ATOM 1410 O O . LEU A 1 171 ? -6.717 -12.462 -6.757 1.00 69.88 171 LEU A O 1
ATOM 1414 N N . GLY A 1 172 ? -7.299 -11.204 -8.530 1.00 78.94 172 GLY A N 1
ATOM 1415 C CA . GLY A 1 172 ? -6.842 -9.923 -7.979 1.00 78.94 172 GLY A CA 1
ATOM 1416 C C . GLY A 1 172 ? -7.731 -9.365 -6.869 1.00 78.94 172 GLY A C 1
ATOM 1417 O O . GLY A 1 172 ? -7.246 -9.004 -5.801 1.00 78.94 172 GLY A O 1
ATOM 1418 N N . VAL A 1 173 ? -9.048 -9.338 -7.069 1.00 83.00 173 VAL A N 1
ATOM 1419 C CA . VAL A 1 173 ? -9.991 -8.679 -6.149 1.00 83.00 173 VAL A CA 1
ATOM 1420 C C . VAL A 1 173 ? -9.941 -9.236 -4.720 1.00 83.00 173 VAL A C 1
ATOM 1422 O O . VAL A 1 173 ? -9.840 -8.428 -3.795 1.00 83.00 173 VAL A O 1
ATOM 1425 N N . PRO A 1 174 ? -9.941 -10.565 -4.478 1.00 86.19 174 PRO A N 1
ATOM 1426 C CA . PRO A 1 174 ? -9.798 -11.096 -3.120 1.00 86.19 174 PRO A CA 1
ATOM 1427 C C . PRO A 1 174 ? -8.485 -10.672 -2.446 1.00 86.19 174 PRO A C 1
ATOM 1429 O O . PRO A 1 174 ? -8.461 -10.417 -1.242 1.00 86.19 174 PRO A O 1
ATOM 1432 N N . PHE A 1 175 ? -7.407 -10.568 -3.229 1.00 89.81 175 PHE A N 1
ATOM 1433 C CA . PHE A 1 175 ? -6.095 -10.122 -2.768 1.00 89.81 175 PHE A CA 1
ATOM 1434 C C . PHE A 1 175 ? -6.121 -8.631 -2.395 1.00 89.81 175 PHE A C 1
ATOM 1436 O O . PHE A 1 175 ? -5.691 -8.255 -1.304 1.00 89.81 175 PHE A O 1
ATOM 1443 N N . ASN A 1 176 ? -6.698 -7.783 -3.253 1.00 91.62 176 ASN A N 1
ATOM 1444 C CA . ASN A 1 176 ? -6.788 -6.340 -3.022 1.00 91.62 176 ASN A CA 1
ATOM 1445 C C . ASN A 1 176 ? -7.713 -5.986 -1.844 1.00 91.62 176 ASN A C 1
ATOM 1447 O O . ASN A 1 176 ? -7.386 -5.081 -1.078 1.00 91.62 176 ASN A O 1
ATOM 1451 N N . ILE A 1 177 ? -8.822 -6.714 -1.653 1.00 91.00 177 ILE A N 1
ATOM 1452 C CA . ILE A 1 177 ? -9.711 -6.542 -0.489 1.00 91.00 177 ILE A CA 1
ATOM 1453 C C . ILE A 1 177 ? -8.938 -6.789 0.811 1.00 91.00 177 ILE A C 1
ATOM 1455 O O . ILE A 1 177 ? -8.980 -5.956 1.716 1.00 91.00 177 ILE A O 1
ATOM 1459 N N . ALA A 1 178 ? -8.207 -7.904 0.892 1.00 91.94 178 ALA A N 1
ATOM 1460 C CA . ALA A 1 178 ? -7.410 -8.234 2.068 1.00 91.94 178 ALA A CA 1
ATOM 1461 C C . ALA A 1 178 ? -6.275 -7.218 2.293 1.00 91.94 178 ALA A C 1
ATOM 1463 O O . ALA A 1 178 ? -6.072 -6.775 3.421 1.00 91.94 178 ALA A O 1
ATOM 1464 N N . SER A 1 179 ? -5.582 -6.800 1.229 1.00 95.62 179 SER A N 1
ATOM 1465 C CA . SER A 1 179 ? -4.486 -5.823 1.303 1.00 95.62 179 SER A CA 1
ATOM 1466 C C . SER A 1 179 ? -4.947 -4.473 1.870 1.00 95.62 179 SER A C 1
ATOM 1468 O O . SER A 1 179 ? -4.407 -4.000 2.869 1.00 95.62 179 SER A O 1
ATOM 1470 N N . TYR A 1 180 ? -6.019 -3.885 1.328 1.00 97.06 180 TYR A N 1
ATOM 1471 C CA . TYR A 1 180 ? -6.521 -2.593 1.816 1.00 97.06 180 TYR A CA 1
ATOM 1472 C C . TYR A 1 180 ? -7.231 -2.690 3.173 1.00 97.06 180 TYR A C 1
ATOM 1474 O O . TYR A 1 180 ? -7.191 -1.733 3.949 1.00 97.06 180 TYR A O 1
ATOM 1482 N N . ALA A 1 181 ? -7.827 -3.838 3.517 1.00 93.69 181 ALA A N 1
ATOM 1483 C CA . ALA A 1 181 ? -8.324 -4.078 4.871 1.00 93.69 181 ALA A CA 1
ATOM 1484 C C . ALA A 1 181 ? -7.181 -4.114 5.897 1.00 93.69 181 ALA A C 1
ATOM 1486 O O . ALA A 1 181 ? -7.317 -3.543 6.980 1.00 93.69 181 ALA A O 1
ATOM 1487 N N . LEU A 1 182 ? -6.048 -4.739 5.550 1.00 94.25 182 LEU A N 1
ATOM 1488 C CA . LEU A 1 182 ? -4.852 -4.737 6.389 1.00 94.25 182 LEU A CA 1
ATOM 1489 C C . LEU A 1 182 ? -4.282 -3.321 6.515 1.00 94.25 182 LEU A C 1
ATOM 1491 O O . LEU A 1 182 ? -4.103 -2.859 7.635 1.00 94.25 182 LEU A O 1
ATOM 1495 N N . LEU A 1 183 ? -4.108 -2.591 5.408 1.00 97.19 183 LEU A N 1
ATOM 1496 C CA . LEU A 1 183 ? -3.630 -1.200 5.429 1.00 97.19 183 LEU A CA 1
ATOM 1497 C C . LEU A 1 183 ? -4.484 -0.307 6.338 1.00 97.19 183 LEU A C 1
ATOM 1499 O O . LEU A 1 183 ? -3.948 0.429 7.162 1.00 97.19 183 LEU A O 1
ATOM 1503 N N . THR A 1 184 ? -5.812 -0.412 6.226 1.00 96.44 184 THR A N 1
ATOM 1504 C CA . THR A 1 184 ? -6.753 0.352 7.063 1.00 96.44 184 THR A CA 1
ATOM 1505 C C . THR A 1 184 ? -6.529 0.066 8.544 1.00 96.44 184 THR A C 1
ATOM 1507 O O . THR A 1 184 ? -6.499 0.982 9.358 1.00 96.44 184 THR A O 1
ATOM 1510 N N . ARG A 1 185 ? -6.333 -1.205 8.903 1.00 93.44 185 ARG A N 1
ATOM 1511 C CA . ARG A 1 185 ? -6.080 -1.614 10.285 1.00 93.44 185 ARG A CA 1
ATOM 1512 C C . ARG A 1 185 ? -4.734 -1.114 10.815 1.00 93.44 185 ARG A C 1
ATOM 1514 O O . ARG A 1 185 ? -4.692 -0.628 11.940 1.00 93.44 185 ARG A O 1
ATOM 1521 N N . LEU A 1 186 ? -3.670 -1.184 10.010 1.00 94.44 186 LEU A N 1
ATOM 1522 C CA . LEU A 1 186 ? -2.349 -0.676 10.397 1.00 94.44 186 LEU A CA 1
ATOM 1523 C C . LEU A 1 186 ? -2.381 0.837 10.640 1.00 94.44 186 LEU A C 1
ATOM 1525 O O . LEU A 1 186 ? -1.895 1.297 11.669 1.00 94.44 186 LEU A O 1
ATOM 1529 N N . ILE A 1 187 ? -3.009 1.601 9.737 1.00 97.25 187 ILE A N 1
ATOM 1530 C CA . ILE A 1 187 ? -3.155 3.057 9.888 1.00 97.25 187 ILE A CA 1
ATOM 1531 C C . ILE A 1 187 ? -4.000 3.391 11.122 1.00 97.25 187 ILE A C 1
ATOM 1533 O O . ILE A 1 187 ? -3.625 4.261 11.903 1.00 97.25 187 ILE A O 1
ATOM 1537 N N . ALA A 1 188 ? -5.112 2.682 11.339 1.00 95.19 188 ALA A N 1
ATOM 1538 C CA . ALA A 1 188 ? -5.940 2.883 12.523 1.00 95.19 188 ALA A CA 1
ATOM 1539 C C . ALA A 1 188 ? -5.137 2.668 13.819 1.00 95.19 188 ALA A C 1
ATOM 1541 O O . ALA A 1 188 ? -5.212 3.512 14.710 1.00 95.19 188 ALA A O 1
ATOM 1542 N N . GLN A 1 189 ? -4.310 1.616 13.891 1.00 91.12 189 GLN A N 1
ATOM 1543 C CA . GLN A 1 189 ? -3.461 1.361 15.056 1.00 91.12 189 GLN A CA 1
ATOM 1544 C C . GLN A 1 189 ? -2.449 2.485 15.305 1.00 91.12 189 GLN A C 1
ATOM 1546 O O . GLN A 1 189 ? -2.386 3.018 16.410 1.00 91.12 189 GLN A O 1
ATOM 1551 N N . VAL A 1 190 ? -1.658 2.874 14.298 1.00 95.38 190 VAL A N 1
ATOM 1552 C CA . VAL A 1 190 ? -0.601 3.893 14.487 1.00 95.38 190 VAL A CA 1
ATOM 1553 C C . VAL A 1 190 ? -1.166 5.285 14.778 1.00 95.38 190 VAL A C 1
ATOM 1555 O O . VAL A 1 190 ? -0.436 6.164 15.244 1.00 95.38 190 VAL A O 1
ATOM 1558 N N . CYS A 1 191 ? -2.454 5.497 14.501 1.00 96.00 191 CYS A N 1
ATOM 1559 C CA . CYS A 1 191 ? -3.211 6.704 14.815 1.00 96.00 191 CYS A CA 1
ATOM 1560 C C . CYS A 1 191 ? -4.037 6.596 16.109 1.00 96.00 191 CYS A C 1
ATOM 1562 O O . CYS A 1 191 ? -4.801 7.515 16.394 1.00 96.00 191 CYS A O 1
ATOM 1564 N N . SER A 1 192 ? -3.894 5.517 16.887 1.00 94.06 192 SER A N 1
ATOM 1565 C CA . SER A 1 192 ? -4.648 5.278 18.129 1.00 94.06 192 SER A CA 1
ATOM 1566 C C . SER A 1 192 ? -6.173 5.325 17.944 1.00 94.06 192 SER A C 1
ATOM 1568 O O . SER A 1 192 ? -6.909 5.768 18.825 1.00 94.06 192 SER A O 1
ATOM 1570 N N . LEU A 1 193 ? -6.652 4.881 16.781 1.00 93.19 193 LEU A N 1
ATOM 1571 C CA . LEU A 1 193 ? -8.070 4.723 16.468 1.00 93.19 193 LEU A CA 1
ATOM 1572 C C . LEU A 1 193 ? -8.524 3.297 16.789 1.00 93.19 193 LEU A C 1
ATOM 1574 O O . LEU A 1 193 ? -7.715 2.385 16.951 1.00 93.19 193 LEU A O 1
ATOM 1578 N N . LYS A 1 194 ? -9.840 3.083 16.838 1.00 88.75 194 LYS A N 1
ATOM 1579 C CA . LYS A 1 194 ? -10.426 1.750 16.984 1.00 88.75 194 LYS A CA 1
ATOM 1580 C C . LYS A 1 194 ? -10.000 0.881 15.803 1.00 88.75 194 LYS A C 1
ATOM 1582 O O . LYS A 1 194 ? -10.485 1.032 14.680 1.00 88.75 194 LYS A O 1
ATOM 1587 N N . CYS A 1 195 ? -9.109 -0.054 16.081 1.00 77.12 195 CYS A N 1
ATOM 1588 C CA . CYS A 1 195 ? -8.708 -1.125 15.191 1.00 77.12 195 CYS A CA 1
ATOM 1589 C C . CYS A 1 195 ? -8.993 -2.460 15.886 1.00 77.12 195 CYS A C 1
ATOM 1591 O O . CYS A 1 195 ? -9.023 -2.529 17.113 1.00 77.12 195 CYS A O 1
ATOM 1593 N N . GLY A 1 196 ? -9.237 -3.523 15.115 1.00 69.81 196 GLY A N 1
ATOM 1594 C CA . GLY A 1 196 ? -9.203 -4.871 15.691 1.00 69.81 196 GLY A CA 1
ATOM 1595 C C . GLY A 1 196 ? -7.822 -5.189 16.283 1.00 69.81 196 GLY A C 1
ATOM 1596 O O . GLY A 1 196 ? -6.878 -4.417 16.109 1.00 69.81 196 GLY A O 1
ATOM 1597 N N . GLU A 1 197 ? -7.692 -6.335 16.939 1.00 67.31 197 GLU A N 1
ATOM 1598 C CA . GLU A 1 197 ? -6.434 -6.801 17.526 1.00 67.31 197 GLU A CA 1
ATOM 1599 C C . GLU A 1 197 ? -5.311 -6.858 16.471 1.00 67.31 197 GLU A C 1
ATOM 1601 O O . GLU A 1 197 ? -5.451 -7.477 15.416 1.00 67.31 197 GLU A O 1
ATOM 1606 N N . ILE A 1 198 ? -4.194 -6.191 16.751 1.00 73.44 198 ILE A N 1
ATOM 1607 C CA . ILE A 1 198 ? -2.906 -6.239 16.035 1.00 73.44 198 ILE A CA 1
ATOM 1608 C C . ILE A 1 198 ? -1.808 -6.141 17.125 1.00 73.44 198 ILE A C 1
ATOM 1610 O O . ILE A 1 198 ? -2.128 -5.992 18.304 1.00 73.44 198 ILE A O 1
ATOM 1614 N N . ASN A 1 199 ? -0.522 -6.290 16.786 1.00 74.00 199 ASN A N 1
ATOM 1615 C CA . ASN A 1 199 ? 0.586 -6.118 17.729 1.00 74.00 199 ASN A CA 1
ATOM 1616 C C . ASN A 1 199 ? 0.601 -4.691 18.344 1.00 74.00 199 ASN A C 1
ATOM 1618 O O . ASN A 1 199 ? 1.026 -3.767 17.650 1.00 74.00 199 ASN A O 1
ATOM 1622 N N . PRO A 1 200 ? 0.218 -4.497 19.624 1.00 76.19 200 PRO A N 1
ATOM 1623 C CA . PRO A 1 200 ? 0.093 -3.176 20.245 1.00 76.19 200 PRO A CA 1
ATOM 1624 C C . PRO A 1 200 ? 1.445 -2.498 20.513 1.00 76.19 200 PRO A C 1
ATOM 1626 O O . PRO A 1 200 ? 1.483 -1.290 20.733 1.00 76.19 200 PRO A O 1
ATOM 1629 N N . ASP A 1 201 ? 2.551 -3.247 20.457 1.00 79.88 201 ASP A N 1
ATOM 1630 C CA . ASP A 1 201 ? 3.903 -2.721 20.677 1.00 79.88 201 ASP A CA 1
ATOM 1631 C C . ASP A 1 201 ? 4.405 -1.900 19.470 1.00 79.88 201 ASP A C 1
ATOM 1633 O O . ASP A 1 201 ? 5.404 -1.186 19.557 1.00 79.88 201 ASP A O 1
ATOM 1637 N N . LYS A 1 202 ? 3.720 -1.996 18.322 1.00 82.56 202 LYS A N 1
ATOM 1638 C CA . LYS A 1 202 ? 4.079 -1.327 17.066 1.00 82.56 202 LYS A CA 1
ATOM 1639 C C . LYS A 1 202 ? 3.279 -0.031 16.906 1.00 82.56 202 LYS A C 1
ATOM 1641 O O . LYS A 1 202 ? 2.092 -0.053 16.589 1.00 82.56 202 LYS A O 1
ATOM 1646 N N . ASN A 1 203 ? 3.930 1.113 17.092 1.00 87.50 203 ASN A N 1
ATOM 1647 C CA . ASN A 1 203 ? 3.318 2.446 16.961 1.00 87.50 203 ASN A CA 1
ATOM 1648 C C . ASN A 1 203 ? 3.779 3.224 15.713 1.00 87.50 203 ASN A C 1
ATOM 1650 O O . ASN A 1 203 ? 3.323 4.346 15.479 1.00 87.50 203 ASN A O 1
ATOM 1654 N N . ASP A 1 204 ? 4.649 2.616 14.907 1.00 92.12 204 ASP A N 1
ATOM 1655 C CA . ASP A 1 204 ? 5.168 3.156 13.654 1.00 92.12 204 ASP A CA 1
ATOM 1656 C C . ASP A 1 204 ? 4.790 2.236 12.485 1.00 92.12 204 ASP A C 1
ATOM 1658 O O . ASP A 1 204 ? 4.947 1.015 12.565 1.00 92.12 204 ASP A O 1
ATOM 1662 N N . ILE A 1 205 ? 4.306 2.824 11.389 1.00 94.25 205 ILE A N 1
ATOM 1663 C CA . ILE A 1 205 ? 3.857 2.096 10.197 1.00 94.25 205 ILE A CA 1
ATOM 1664 C C . ILE A 1 205 ? 5.006 1.326 9.537 1.00 94.25 205 ILE A C 1
ATOM 1666 O O . ILE A 1 205 ? 4.788 0.253 8.981 1.00 94.25 205 ILE A O 1
ATOM 1670 N N . ASP A 1 206 ? 6.233 1.837 9.657 1.00 94.81 206 ASP A N 1
ATOM 1671 C CA . ASP A 1 206 ? 7.435 1.226 9.088 1.00 94.81 206 ASP A CA 1
ATOM 1672 C C . ASP A 1 206 ? 7.985 0.075 9.957 1.00 94.81 206 ASP A C 1
ATOM 1674 O O . ASP A 1 206 ? 8.864 -0.667 9.521 1.00 94.81 206 ASP A O 1
ATOM 1678 N N . SER A 1 207 ? 7.457 -0.111 11.174 1.00 91.81 207 SER A N 1
ATOM 1679 C CA . SER A 1 207 ? 7.951 -1.110 12.134 1.00 91.81 207 SER A CA 1
ATOM 1680 C C . SER A 1 207 ? 7.289 -2.487 12.024 1.00 91.81 207 SER A C 1
ATOM 1682 O O . SER A 1 207 ? 7.759 -3.431 12.664 1.00 91.81 207 SER A O 1
ATOM 1684 N N . PHE A 1 208 ? 6.202 -2.612 11.259 1.00 89.12 208 PHE A N 1
ATOM 1685 C CA . PHE A 1 208 ? 5.464 -3.867 11.130 1.00 89.12 208 PHE A CA 1
ATOM 1686 C C . PHE A 1 208 ? 6.215 -4.905 10.298 1.00 89.12 208 PHE A C 1
ATOM 1688 O O . PHE A 1 208 ? 6.773 -4.622 9.236 1.00 89.12 208 PHE A O 1
ATOM 1695 N N . GLU A 1 209 ? 6.129 -6.150 10.746 1.00 88.31 209 GLU A N 1
ATOM 1696 C CA . GLU A 1 209 ? 6.668 -7.321 10.074 1.00 88.31 209 GLU A CA 1
ATOM 1697 C C . GLU A 1 209 ? 5.576 -8.372 9.876 1.00 88.31 209 GLU A C 1
ATOM 1699 O O . GLU A 1 209 ? 4.594 -8.444 10.608 1.00 88.31 209 GLU A O 1
ATOM 1704 N N . THR A 1 210 ? 5.750 -9.263 8.902 1.00 84.56 210 THR A N 1
ATOM 1705 C CA . THR A 1 210 ? 4.768 -10.329 8.634 1.00 84.56 210 THR A CA 1
ATOM 1706 C C . THR A 1 210 ? 4.541 -11.249 9.835 1.00 84.56 210 THR A C 1
ATOM 1708 O O . THR A 1 210 ? 3.470 -11.837 9.976 1.00 84.56 210 THR A O 1
ATOM 1711 N N . SER A 1 211 ? 5.544 -11.375 10.706 1.00 82.62 211 SER A N 1
ATOM 1712 C CA . SER A 1 211 ? 5.496 -12.116 11.970 1.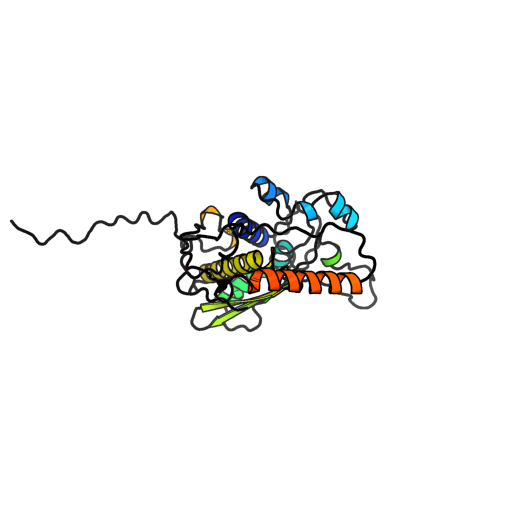00 82.62 211 SER A CA 1
ATOM 1713 C C . SER A 1 211 ? 4.485 -11.543 12.973 1.00 82.62 211 SER A C 1
ATOM 1715 O O . SER A 1 211 ? 3.998 -12.305 13.811 1.00 82.62 211 SER A O 1
ATOM 1717 N N . ASP A 1 212 ? 4.122 -10.260 12.847 1.00 79.94 212 ASP A N 1
ATOM 1718 C CA . ASP A 1 212 ? 3.101 -9.586 13.660 1.00 79.94 212 ASP A CA 1
ATOM 1719 C C . ASP A 1 212 ? 1.676 -10.042 13.306 1.00 79.94 212 ASP A C 1
ATOM 1721 O O . ASP A 1 212 ? 0.724 -9.769 14.040 1.00 79.94 212 ASP A O 1
ATOM 1725 N N . PHE A 1 213 ? 1.508 -10.758 12.189 1.00 81.75 213 PHE A N 1
ATOM 1726 C CA . PHE A 1 213 ? 0.207 -11.189 11.697 1.00 81.75 213 PHE A CA 1
ATOM 1727 C C . PHE A 1 213 ? 0.037 -12.700 11.797 1.00 81.75 213 PHE A C 1
ATOM 1729 O O . PHE A 1 213 ? 0.687 -13.483 11.099 1.00 81.75 213 PHE A O 1
ATOM 1736 N N . LYS A 1 214 ? -0.937 -13.129 12.600 1.00 72.75 214 LYS A N 1
ATOM 1737 C CA . LYS A 1 214 ? -1.364 -14.526 12.667 1.00 72.75 214 LYS A CA 1
ATOM 1738 C C . LYS A 1 214 ? -2.806 -14.656 12.212 1.00 72.75 214 LYS A C 1
ATOM 1740 O O . LYS A 1 214 ? -3.708 -14.086 12.812 1.00 72.75 214 LYS A O 1
ATOM 1745 N N . LEU A 1 215 ? -3.018 -15.467 11.183 1.00 72.12 215 LEU A N 1
ATOM 1746 C CA . LEU A 1 215 ? -4.347 -15.791 10.690 1.00 72.12 215 LEU A CA 1
ATOM 1747 C C . LEU A 1 215 ? -4.962 -16.904 11.554 1.00 72.12 215 LEU A C 1
ATOM 1749 O O . LEU A 1 215 ? -4.520 -18.052 11.484 1.00 72.12 215 LEU A O 1
ATOM 1753 N N . VAL A 1 216 ? -5.966 -16.588 12.375 1.00 70.31 216 VAL A N 1
ATOM 1754 C CA . VAL A 1 216 ? -6.655 -17.573 13.230 1.00 70.31 216 VAL A CA 1
ATOM 1755 C C . VAL A 1 216 ? -8.037 -17.898 12.667 1.00 70.31 216 VAL A C 1
ATOM 1757 O O . VAL A 1 216 ? -8.791 -17.008 12.289 1.00 70.31 216 VAL A O 1
ATOM 1760 N N . GLY A 1 217 ? -8.392 -19.185 12.615 1.00 70.06 217 GLY A N 1
ATOM 1761 C CA . GLY A 1 217 ? -9.740 -19.625 12.228 1.00 70.06 217 GLY A CA 1
ATOM 1762 C C . GLY A 1 217 ? -10.042 -19.592 10.724 1.00 70.06 217 GLY A C 1
ATOM 1763 O O . GLY A 1 217 ? -11.181 -19.842 10.329 1.00 70.06 217 GLY A O 1
ATOM 1764 N N . TYR A 1 218 ? -9.046 -19.336 9.871 1.00 79.31 218 TYR A N 1
ATOM 1765 C CA . TYR A 1 218 ? -9.224 -19.357 8.420 1.00 79.31 218 TYR A CA 1
ATOM 1766 C C . TYR A 1 218 ? -9.356 -20.787 7.883 1.00 79.31 218 TYR A C 1
ATOM 1768 O O . TYR A 1 218 ? -8.386 -21.544 7.838 1.00 79.31 218 TYR A O 1
ATOM 1776 N N . LYS A 1 219 ? -10.571 -21.141 7.459 1.00 77.00 219 LYS A N 1
ATOM 1777 C CA . LYS A 1 219 ? -10.918 -22.436 6.859 1.00 77.00 219 LYS A CA 1
ATOM 1778 C C . LYS A 1 219 ? -11.455 -22.211 5.438 1.00 77.00 219 LYS A C 1
ATOM 1780 O O . LYS A 1 219 ? -12.669 -22.072 5.286 1.00 77.00 219 LYS A O 1
ATOM 1785 N N . PRO A 1 220 ? -10.583 -22.072 4.421 1.00 78.06 220 PRO A N 1
ATOM 1786 C CA . PRO A 1 220 ? -11.028 -21.923 3.042 1.00 78.06 220 PRO A CA 1
ATOM 1787 C C . PRO A 1 220 ? -11.564 -23.248 2.490 1.00 78.06 220 PRO A C 1
ATOM 1789 O O . PRO A 1 220 ? -11.094 -24.314 2.884 1.00 78.06 220 PRO A O 1
ATOM 1792 N N . TYR A 1 221 ? -12.509 -23.158 1.559 1.00 73.50 221 TYR A N 1
ATOM 1793 C CA . TYR A 1 221 ? -12.986 -24.272 0.747 1.00 73.50 221 TYR A CA 1
ATOM 1794 C C . TYR A 1 221 ? -11.893 -24.764 -0.211 1.00 73.50 221 TYR A C 1
ATOM 1796 O O . TYR A 1 221 ? -10.937 -24.037 -0.525 1.00 73.50 221 TYR A O 1
ATOM 1804 N N . ASP A 1 222 ? -12.047 -26.001 -0.680 1.00 71.31 222 ASP A N 1
ATOM 1805 C CA . ASP A 1 222 ? -11.111 -26.604 -1.621 1.00 71.31 222 ASP A CA 1
ATOM 1806 C C . ASP A 1 222 ? -11.089 -25.857 -2.965 1.00 71.31 222 ASP A C 1
ATOM 1808 O O . ASP A 1 222 ? -12.118 -25.341 -3.415 1.00 71.31 222 ASP A O 1
ATOM 1812 N N . PRO A 1 223 ? -9.922 -25.768 -3.633 1.00 62.22 223 PRO A N 1
ATOM 1813 C CA . PRO A 1 223 ? -9.820 -25.086 -4.914 1.00 62.22 223 PRO A CA 1
ATOM 1814 C C . PRO A 1 223 ? -10.684 -25.770 -5.979 1.00 62.22 223 PRO A C 1
ATOM 1816 O O . PRO A 1 223 ? -10.438 -26.918 -6.349 1.00 62.22 223 PRO A O 1
ATOM 1819 N N . ILE A 1 224 ? -11.640 -25.036 -6.545 1.00 60.44 224 ILE A N 1
ATOM 1820 C CA . ILE A 1 224 ? -12.347 -25.471 -7.751 1.00 60.44 224 ILE A CA 1
ATOM 1821 C C . ILE A 1 224 ? -11.391 -25.288 -8.939 1.00 60.44 224 ILE A C 1
ATOM 1823 O O . ILE A 1 224 ? -10.956 -24.168 -9.227 1.00 60.44 224 ILE A O 1
ATOM 1827 N N . LYS A 1 225 ? -11.025 -26.383 -9.617 1.00 50.25 225 LYS A N 1
ATOM 1828 C CA . LYS A 1 225 ? -10.192 -26.330 -10.828 1.00 50.25 225 LYS A CA 1
ATOM 1829 C C . LYS A 1 225 ? -10.986 -25.666 -11.958 1.00 50.25 225 LYS A C 1
ATOM 1831 O O . LYS A 1 225 ? -12.055 -26.146 -12.316 1.00 50.25 225 LYS A O 1
ATOM 1836 N N . MET A 1 226 ? -10.455 -24.582 -12.521 1.00 50.88 226 MET A N 1
ATOM 1837 C CA . MET A 1 226 ? -10.977 -23.965 -13.744 1.00 50.88 226 MET A CA 1
ATOM 1838 C C . MET A 1 226 ? -10.049 -24.280 -14.915 1.00 50.88 226 MET A C 1
ATOM 1840 O O . MET A 1 226 ? -8.835 -24.107 -14.802 1.00 50.88 226 MET A O 1
ATOM 1844 N N . GLU A 1 227 ? -10.614 -24.684 -16.051 1.00 41.56 227 GLU A N 1
ATOM 1845 C CA . GLU A 1 227 ? -9.874 -24.735 -17.311 1.00 41.56 227 GLU A CA 1
ATOM 1846 C C . GLU A 1 227 ? -9.714 -23.316 -17.873 1.00 41.56 227 GLU A C 1
ATOM 1848 O O . GLU A 1 227 ? -10.684 -22.648 -18.242 1.00 41.56 227 GLU A O 1
ATOM 1853 N N . MET A 1 228 ? -8.470 -22.839 -17.925 1.00 34.91 228 MET A N 1
ATOM 1854 C CA . MET A 1 228 ? -8.133 -21.565 -18.558 1.00 34.91 228 MET A CA 1
ATOM 1855 C C . MET A 1 228 ? -8.290 -21.684 -20.077 1.00 34.91 228 MET A C 1
ATOM 1857 O O . MET A 1 228 ? -7.869 -22.666 -20.683 1.00 34.91 228 MET A O 1
ATOM 1861 N N . ALA A 1 229 ? -8.871 -20.666 -20.715 1.00 42.50 229 ALA A N 1
ATOM 1862 C CA . ALA A 1 229 ? -8.917 -20.606 -22.171 1.00 42.50 229 ALA A CA 1
ATOM 1863 C C . ALA A 1 229 ? -7.489 -20.472 -22.727 1.00 42.50 229 ALA A C 1
ATOM 1865 O O . ALA A 1 229 ? -6.828 -19.462 -22.491 1.00 42.50 229 ALA A O 1
ATOM 1866 N N . THR A 1 230 ? -7.017 -21.472 -23.472 1.00 39.59 230 THR A N 1
ATOM 1867 C CA . THR A 1 230 ? -5.772 -21.373 -24.237 1.00 39.59 230 THR A CA 1
ATOM 1868 C C . THR A 1 230 ? -5.955 -20.386 -25.385 1.00 39.59 230 THR A C 1
ATOM 1870 O O . THR A 1 230 ? -6.979 -20.395 -26.071 1.00 39.59 230 THR A O 1
ATOM 1873 N N . THR A 1 231 ? -4.962 -19.525 -25.579 1.00 40.59 231 THR A N 1
ATOM 1874 C CA . THR A 1 231 ? -4.899 -18.481 -26.606 1.00 40.59 231 THR A CA 1
ATOM 1875 C C . THR A 1 231 ? -4.967 -19.070 -28.015 1.00 40.59 231 THR A C 1
ATOM 1877 O O . THR A 1 231 ? -3.940 -19.347 -28.627 1.00 40.59 231 THR A O 1
ATOM 1880 N N . GLN A 1 232 ? -6.171 -19.242 -28.556 1.00 40.19 232 GLN A N 1
ATOM 1881 C CA . GLN A 1 232 ? -6.378 -19.213 -30.002 1.00 40.19 232 GLN A CA 1
ATOM 1882 C C . GLN A 1 232 ? -6.663 -17.771 -30.422 1.00 40.19 232 GLN A C 1
ATOM 1884 O O . GLN A 1 232 ? -7.362 -17.040 -29.721 1.00 40.19 232 GLN A O 1
ATOM 1889 N N . ALA A 1 233 ? -6.025 -17.362 -31.519 1.00 44.16 233 ALA A N 1
ATOM 1890 C CA . ALA A 1 233 ? -5.855 -15.988 -31.974 1.00 44.16 233 ALA A CA 1
ATOM 1891 C C . ALA A 1 233 ? -7.146 -15.152 -31.913 1.00 44.16 233 ALA A C 1
ATOM 1893 O O . ALA A 1 233 ? -8.073 -15.336 -32.698 1.00 44.16 233 ALA A O 1
ATOM 1894 N N . ILE A 1 234 ? -7.177 -14.201 -30.978 1.00 44.09 234 ILE A N 1
ATOM 1895 C CA . ILE A 1 234 ? -8.234 -13.198 -30.855 1.00 44.09 234 ILE A CA 1
ATOM 1896 C C . ILE A 1 234 ? -7.800 -11.991 -31.690 1.00 44.09 234 ILE A C 1
ATOM 1898 O O . ILE A 1 234 ? -6.898 -11.258 -31.295 1.00 44.09 234 ILE A O 1
ATOM 1902 N N . THR A 1 235 ? -8.414 -11.794 -32.855 1.00 46.72 235 THR A N 1
ATOM 1903 C CA . THR A 1 235 ? -8.064 -10.708 -33.792 1.00 46.72 235 THR A CA 1
ATOM 1904 C C . THR A 1 235 ? -8.968 -9.477 -33.682 1.00 46.72 235 THR A C 1
ATOM 1906 O O . THR A 1 235 ? -8.693 -8.471 -34.328 1.00 46.72 235 THR A O 1
ATOM 1909 N N . THR A 1 236 ? -10.029 -9.501 -32.862 1.00 43.34 236 THR A N 1
ATOM 1910 C CA . THR A 1 236 ? -10.964 -8.366 -32.716 1.00 43.34 236 THR A CA 1
ATOM 1911 C C . THR A 1 236 ? -11.547 -8.222 -31.304 1.00 43.34 236 THR A C 1
ATOM 1913 O O . THR A 1 236 ? -11.791 -9.203 -30.604 1.00 43.34 236 THR A O 1
ATOM 1916 N N . ILE A 1 237 ? -11.840 -6.975 -30.904 1.00 45.50 237 ILE A N 1
ATOM 1917 C CA . ILE A 1 237 ? -12.436 -6.602 -29.601 1.00 45.50 237 ILE A CA 1
ATOM 1918 C C . ILE A 1 237 ? -13.803 -7.279 -29.364 1.00 45.50 237 ILE A C 1
ATOM 1920 O O . ILE A 1 237 ? -14.145 -7.619 -28.231 1.00 45.50 237 ILE A O 1
ATOM 1924 N N . SER A 1 238 ? -14.572 -7.529 -30.429 1.00 41.19 238 SER A N 1
ATOM 1925 C CA . SER A 1 238 ? -15.885 -8.187 -30.351 1.00 41.19 238 SER A CA 1
ATOM 1926 C C . SER A 1 238 ? -15.781 -9.670 -29.956 1.00 41.19 238 SER A C 1
ATOM 1928 O O . SER A 1 238 ? -16.560 -10.154 -29.129 1.00 41.19 238 SER A O 1
ATOM 1930 N N . ALA A 1 239 ? -14.756 -10.373 -30.451 1.00 46.28 239 ALA A N 1
ATOM 1931 C CA . ALA A 1 239 ? -14.503 -11.769 -30.100 1.00 46.28 239 ALA A CA 1
ATOM 1932 C C . ALA A 1 239 ? -14.137 -11.934 -28.613 1.00 46.28 239 ALA A C 1
ATOM 1934 O O . ALA A 1 239 ? -14.580 -12.888 -27.970 1.00 46.28 239 ALA A O 1
ATOM 1935 N N . THR A 1 240 ? -13.415 -10.966 -28.032 1.00 48.53 240 THR A N 1
ATOM 1936 C CA . THR A 1 240 ? -13.114 -10.931 -26.591 1.00 48.53 240 THR A CA 1
ATOM 1937 C C . THR A 1 240 ? -14.390 -10.868 -25.756 1.00 48.53 240 THR A C 1
ATOM 1939 O O . THR A 1 240 ? -14.544 -11.656 -24.824 1.00 48.53 240 THR A O 1
ATOM 1942 N N . PHE A 1 241 ? -15.336 -9.990 -26.112 1.00 41.19 241 PHE A N 1
ATOM 1943 C CA . PHE A 1 241 ? -16.601 -9.834 -25.384 1.00 41.19 241 PHE A CA 1
ATOM 1944 C C . PHE A 1 241 ? -17.525 -11.050 -25.515 1.00 41.19 241 PHE A C 1
ATOM 1946 O O . PHE A 1 241 ? -18.166 -11.424 -24.536 1.00 41.19 241 PHE A O 1
ATOM 1953 N N . GLN A 1 242 ? -17.585 -11.699 -26.681 1.00 39.31 242 GLN A N 1
ATOM 1954 C CA . GLN A 1 242 ? -18.425 -12.888 -26.884 1.00 39.31 242 GLN A CA 1
ATOM 1955 C C . GLN A 1 242 ? -17.885 -14.142 -26.189 1.00 39.31 242 GLN A C 1
ATOM 1957 O O . GLN A 1 242 ? -18.672 -14.933 -25.665 1.00 39.31 242 GLN A O 1
ATOM 1962 N N . ILE A 1 243 ? -16.562 -14.336 -26.156 1.00 49.06 243 ILE A N 1
ATOM 1963 C CA . ILE A 1 243 ? -15.955 -15.461 -25.431 1.00 49.06 243 ILE A CA 1
ATOM 1964 C C . ILE A 1 243 ? -16.070 -15.229 -23.925 1.00 49.06 243 ILE A C 1
ATOM 1966 O O . ILE A 1 243 ? -16.464 -16.154 -23.211 1.00 49.06 243 ILE A O 1
ATOM 1970 N N . PHE A 1 244 ? -15.811 -14.002 -23.449 1.00 43.97 244 PHE A N 1
ATOM 1971 C CA . PHE A 1 244 ? -16.063 -13.654 -22.052 1.00 43.97 244 PHE A CA 1
ATOM 1972 C C . PHE A 1 244 ? -17.536 -13.844 -21.707 1.00 43.97 244 PHE A C 1
ATOM 1974 O O . PHE A 1 244 ? -17.814 -14.536 -20.743 1.00 43.97 244 PHE A O 1
ATOM 1981 N N . SER A 1 245 ? -18.494 -13.342 -22.492 1.00 43.81 245 SER A N 1
ATOM 1982 C CA . SER A 1 245 ? -19.914 -13.451 -22.137 1.00 43.81 245 SER A CA 1
ATOM 1983 C C . SER A 1 245 ? -20.424 -14.892 -22.150 1.00 43.81 245 SER A C 1
ATOM 1985 O O . SER A 1 245 ? -21.108 -15.280 -21.209 1.00 43.81 245 SER A O 1
ATOM 1987 N N . LYS A 1 246 ? -20.046 -15.727 -23.132 1.00 40.81 246 LYS A N 1
ATOM 1988 C CA . LYS A 1 246 ? -20.453 -17.145 -23.182 1.00 40.81 246 LYS A CA 1
ATOM 1989 C C . LYS A 1 246 ? -19.799 -17.986 -22.088 1.00 40.81 246 LYS A C 1
ATOM 1991 O O . LYS A 1 246 ? -20.480 -18.822 -21.498 1.00 40.81 246 LYS A O 1
ATOM 1996 N N . LYS A 1 247 ? -18.514 -17.766 -21.782 1.00 49.25 247 LYS A N 1
ATOM 1997 C CA . LYS A 1 247 ? -17.825 -18.490 -20.699 1.00 49.25 247 LYS A CA 1
ATOM 1998 C C . LYS A 1 247 ? -18.202 -17.972 -19.316 1.00 49.25 247 LYS A C 1
ATOM 2000 O O . LYS A 1 247 ? -18.297 -18.778 -18.406 1.00 49.25 247 LYS A O 1
ATOM 2005 N N . TYR A 1 248 ? -18.519 -16.687 -19.166 1.00 43.56 248 TYR A N 1
ATOM 2006 C CA . TYR A 1 248 ? -19.118 -16.120 -17.953 1.00 43.56 248 TYR A CA 1
ATOM 2007 C C . TYR A 1 248 ? -20.550 -16.636 -17.757 1.00 43.56 248 TYR A C 1
ATOM 2009 O O . TYR A 1 248 ? -20.941 -16.933 -16.635 1.00 43.56 248 TYR A O 1
ATOM 2017 N N . LEU A 1 249 ? -21.316 -16.851 -18.838 1.00 38.00 249 LEU A N 1
ATOM 2018 C CA . LEU A 1 249 ? -22.611 -17.540 -18.776 1.00 38.00 249 LEU A CA 1
ATOM 2019 C C . LEU A 1 249 ? -22.476 -19.033 -18.450 1.00 38.00 249 LEU A C 1
ATOM 2021 O O . LEU A 1 249 ? -23.357 -19.568 -17.790 1.00 38.00 249 LEU A O 1
ATOM 2025 N N . MET A 1 250 ? -21.420 -19.714 -18.908 1.00 39.47 250 MET A N 1
ATOM 2026 C CA . MET A 1 250 ? -21.134 -21.111 -18.545 1.00 39.47 250 MET A CA 1
ATOM 2027 C C . MET A 1 250 ? -20.613 -21.244 -17.113 1.00 39.47 250 MET A C 1
ATOM 2029 O O . MET A 1 250 ? -21.056 -22.145 -16.413 1.00 39.47 250 MET A O 1
ATOM 2033 N N . PHE A 1 251 ? -19.755 -20.321 -16.667 1.00 40.91 251 PHE A N 1
ATOM 2034 C CA . PHE A 1 251 ? -19.349 -20.144 -15.273 1.00 40.91 251 PHE A CA 1
ATOM 2035 C C . PHE A 1 251 ? -20.595 -19.975 -14.417 1.00 40.91 251 PHE A C 1
ATOM 2037 O O . PHE A 1 251 ? -20.824 -20.784 -13.531 1.00 40.91 251 PHE A O 1
ATOM 2044 N N . ASN A 1 252 ? -21.475 -19.043 -14.789 1.00 39.66 252 ASN A N 1
ATOM 2045 C CA . ASN A 1 252 ? -22.776 -18.873 -14.163 1.00 39.66 252 ASN A CA 1
ATOM 2046 C C . ASN A 1 252 ? -23.625 -20.152 -14.253 1.00 39.66 252 ASN A C 1
ATOM 2048 O O . ASN A 1 252 ? -24.148 -20.564 -13.240 1.00 39.66 252 ASN A O 1
ATOM 2052 N N . LYS A 1 253 ? -23.746 -20.854 -15.382 1.00 35.97 253 LYS A N 1
ATOM 2053 C CA . LYS A 1 253 ? -24.581 -22.072 -15.471 1.00 35.97 253 LYS A CA 1
ATOM 2054 C C . LYS A 1 253 ? -24.048 -23.270 -14.674 1.00 35.97 253 LYS A C 1
ATOM 2056 O O . LYS A 1 253 ? -24.857 -24.004 -14.121 1.00 35.97 253 LYS A O 1
ATOM 2061 N N . GLN A 1 254 ? -22.734 -23.488 -14.597 1.00 41.22 254 GLN A N 1
ATOM 2062 C CA . GLN A 1 254 ? -22.144 -24.545 -13.758 1.00 41.22 254 GLN A CA 1
ATOM 2063 C C . GLN A 1 254 ? -22.200 -24.193 -12.270 1.00 41.22 254 GLN A C 1
ATOM 2065 O O . GLN A 1 254 ? -22.367 -25.077 -11.437 1.00 41.22 254 GLN A O 1
ATOM 2070 N N . ILE A 1 255 ? -22.125 -22.903 -11.949 1.00 38.97 255 ILE A N 1
ATOM 2071 C CA . ILE A 1 255 ? -22.339 -22.373 -10.604 1.00 38.97 255 ILE A CA 1
ATOM 2072 C C . ILE A 1 255 ? -23.819 -22.475 -10.209 1.00 38.97 255 ILE A C 1
ATOM 2074 O O . ILE A 1 255 ? -24.134 -23.059 -9.187 1.00 38.97 255 ILE A O 1
ATOM 2078 N N . PHE A 1 256 ? -24.749 -21.993 -11.028 1.00 36.44 256 PHE A N 1
ATOM 2079 C CA . PHE A 1 256 ? -26.173 -21.873 -10.697 1.00 36.44 256 PHE A CA 1
ATOM 2080 C C . PHE A 1 256 ? -26.975 -23.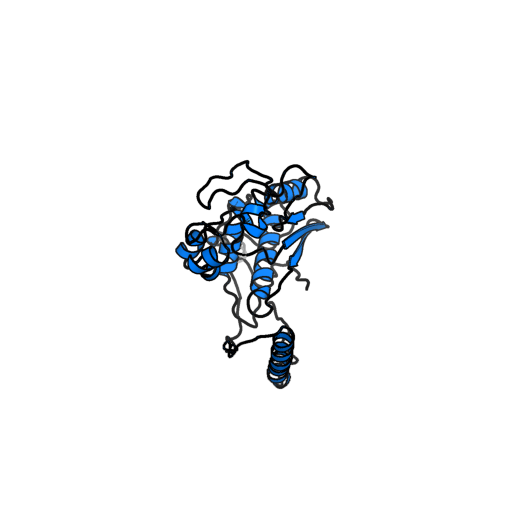182 -10.792 1.00 36.44 256 PHE A C 1
ATOM 2082 O O . PHE A 1 256 ? -28.090 -23.214 -10.283 1.00 36.44 256 PHE A O 1
ATOM 2089 N N . ASN A 1 257 ? -26.442 -24.252 -11.397 1.00 38.09 257 ASN A N 1
ATOM 2090 C CA . ASN A 1 257 ? -27.109 -25.567 -11.441 1.00 38.09 257 ASN A CA 1
ATOM 2091 C C . ASN A 1 257 ? -26.675 -26.530 -10.320 1.00 38.09 257 ASN A C 1
ATOM 2093 O O . ASN A 1 257 ? -27.144 -27.667 -10.283 1.00 38.09 257 ASN A O 1
ATOM 2097 N N . LEU A 1 258 ? -25.799 -26.107 -9.405 1.00 36.22 258 LEU A N 1
ATOM 2098 C CA . LEU A 1 258 ? -25.544 -26.846 -8.171 1.00 36.22 258 LEU A CA 1
ATOM 2099 C C . LEU A 1 258 ? -26.633 -26.470 -7.149 1.00 36.22 258 LEU A C 1
ATOM 2101 O O . LEU A 1 258 ? -26.770 -25.279 -6.853 1.00 36.22 258 LEU A O 1
ATOM 2105 N N . PRO A 1 259 ? -27.387 -27.440 -6.587 1.00 33.09 259 PRO A N 1
ATOM 2106 C CA . PRO A 1 259 ? -28.477 -27.180 -5.637 1.00 33.09 259 PRO A CA 1
ATOM 2107 C C . PRO A 1 259 ? -28.076 -26.304 -4.435 1.00 33.09 259 PRO A C 1
ATOM 2109 O O . PRO A 1 259 ? -28.919 -25.611 -3.872 1.00 33.09 259 PRO A O 1
ATOM 2112 N N . ASP A 1 260 ? -26.782 -26.262 -4.103 1.00 35.56 260 ASP A N 1
ATOM 2113 C CA . ASP A 1 260 ? -26.235 -25.524 -2.961 1.00 35.56 260 ASP A CA 1
ATOM 2114 C C . ASP A 1 260 ? -25.635 -24.143 -3.301 1.00 35.56 260 ASP A C 1
ATOM 2116 O O . ASP A 1 260 ? -25.249 -23.395 -2.400 1.00 35.56 260 ASP A O 1
ATOM 2120 N N . PHE A 1 261 ? -25.555 -23.738 -4.576 1.00 33.00 261 PHE A N 1
ATOM 2121 C CA . PHE A 1 261 ? -24.872 -22.485 -4.949 1.00 33.00 261 PHE A CA 1
ATOM 2122 C C . PHE A 1 261 ? -25.738 -21.230 -4.816 1.00 33.00 261 PHE A C 1
ATOM 2124 O O . PHE A 1 261 ? -25.206 -20.135 -4.631 1.00 33.00 261 PHE A O 1
ATOM 2131 N N . LEU A 1 262 ? -27.067 -21.371 -4.789 1.00 26.11 262 LEU A N 1
ATOM 2132 C CA . LEU A 1 262 ? -27.961 -20.291 -4.345 1.00 26.11 262 LEU A CA 1
ATOM 2133 C C . LEU A 1 262 ? -27.671 -19.859 -2.890 1.00 26.11 262 LEU A C 1
ATOM 2135 O O . LEU A 1 262 ? -28.097 -18.782 -2.478 1.00 26.11 262 LEU A O 1
ATOM 2139 N N . ASN A 1 263 ? -26.872 -20.644 -2.154 1.00 27.81 263 ASN A N 1
ATOM 2140 C CA . ASN A 1 263 ? -26.399 -20.356 -0.804 1.00 27.81 263 ASN A CA 1
ATOM 2141 C C . ASN A 1 263 ? -24.891 -20.067 -0.691 1.00 27.81 263 ASN A C 1
ATOM 2143 O O . ASN A 1 263 ? -24.406 -19.892 0.428 1.00 27.81 263 ASN A O 1
ATOM 2147 N N . LEU A 1 264 ? -24.142 -19.922 -1.796 1.00 28.97 264 LEU A N 1
ATOM 2148 C CA . LEU A 1 264 ? -22.745 -19.459 -1.765 1.00 28.97 264 LEU A CA 1
ATOM 2149 C C . LEU A 1 264 ? -22.687 -17.943 -1.531 1.00 28.97 264 LEU A C 1
ATOM 2151 O O . LEU A 1 264 ? -22.256 -17.141 -2.360 1.00 28.97 264 LEU A O 1
ATOM 2155 N N . LYS A 1 265 ? -23.128 -17.542 -0.336 1.00 25.83 265 LYS A N 1
ATOM 2156 C CA . LYS A 1 265 ? -22.759 -16.268 0.268 1.00 25.83 265 LYS A CA 1
ATOM 2157 C C . LYS A 1 265 ? -21.233 -16.184 0.229 1.00 25.83 265 LYS A C 1
ATOM 2159 O O . LYS A 1 265 ? -20.542 -17.141 0.574 1.00 25.83 265 LYS A O 1
ATOM 2164 N N . LEU A 1 266 ? -20.695 -15.035 -0.182 1.00 29.55 266 LEU A N 1
ATOM 2165 C CA . LEU A 1 266 ? -19.308 -14.670 0.103 1.00 29.55 266 LEU A CA 1
ATOM 2166 C C . LEU A 1 266 ? -19.143 -14.669 1.632 1.00 29.55 266 LEU A C 1
ATOM 2168 O O . LEU A 1 266 ? -19.365 -13.656 2.293 1.00 29.55 266 LEU A O 1
ATOM 2172 N N . GLU A 1 267 ? -18.845 -15.826 2.216 1.00 28.80 267 GLU A N 1
ATOM 2173 C CA . GLU A 1 267 ? -18.718 -15.973 3.658 1.00 28.80 267 GLU A CA 1
ATOM 2174 C C . GLU A 1 267 ? -17.303 -15.595 4.077 1.00 28.80 267 GLU A C 1
ATOM 2176 O O . GLU A 1 267 ? -16.357 -16.374 3.983 1.00 28.80 267 GLU A O 1
ATOM 2181 N N . PHE A 1 268 ? -17.149 -14.374 4.566 1.00 36.62 268 PHE A N 1
ATOM 2182 C CA . PHE A 1 268 ? -15.957 -13.960 5.289 1.00 36.62 268 PHE A CA 1
ATOM 2183 C C . PHE A 1 268 ? -16.140 -14.386 6.749 1.00 36.62 268 PHE A C 1
ATOM 2185 O O . PHE A 1 268 ? -16.926 -13.785 7.482 1.00 36.62 268 PHE A O 1
ATOM 2192 N N . LYS A 1 269 ? -15.481 -15.468 7.177 1.00 34.50 269 LYS A N 1
ATOM 2193 C CA . LYS A 1 269 ? -15.536 -15.897 8.585 1.00 34.50 269 LYS A CA 1
ATOM 2194 C C . LYS A 1 269 ? -14.669 -14.974 9.442 1.00 34.50 269 LYS A C 1
ATOM 2196 O O . LYS A 1 269 ? -13.686 -14.425 8.959 1.00 34.50 269 LYS A O 1
ATOM 2201 N N . LYS A 1 270 ? -15.048 -14.785 10.711 1.00 34.84 270 LYS A N 1
ATOM 2202 C CA . LYS A 1 270 ? -14.279 -14.012 11.699 1.00 34.84 270 LYS A CA 1
ATOM 2203 C C . LYS A 1 270 ? -12.856 -14.581 11.778 1.00 34.84 270 LYS A C 1
ATOM 2205 O O . LYS A 1 270 ? -12.691 -15.744 12.136 1.00 34.84 270 LYS A O 1
ATOM 2210 N N . ILE A 1 271 ? -11.859 -13.768 11.434 1.00 41.91 271 ILE A N 1
ATOM 2211 C CA . ILE A 1 271 ? -10.441 -14.113 11.554 1.00 41.91 271 ILE A CA 1
ATOM 2212 C C . ILE A 1 271 ? -9.856 -13.215 12.630 1.00 41.91 271 ILE A C 1
ATOM 2214 O O . ILE A 1 271 ? -9.701 -12.015 12.420 1.00 41.91 271 ILE A O 1
ATOM 2218 N N . LEU A 1 272 ? -9.544 -13.807 13.776 1.00 39.53 272 LEU A N 1
ATOM 2219 C CA . LEU A 1 272 ? -8.844 -13.113 14.849 1.00 39.53 272 LEU A CA 1
ATOM 2220 C C . LEU A 1 272 ? -7.364 -12.982 14.470 1.00 39.53 272 LEU A C 1
ATOM 2222 O O . LEU A 1 272 ? -6.760 -13.935 13.971 1.00 39.53 272 LEU A O 1
ATOM 2226 N N . PHE A 1 273 ? -6.791 -11.809 14.709 1.00 40.50 273 PHE A N 1
ATOM 2227 C CA . PHE A 1 273 ? -5.351 -11.590 14.662 1.00 40.50 273 PHE A CA 1
ATOM 2228 C C . PHE A 1 273 ? -4.856 -11.674 16.099 1.00 40.50 273 PHE A C 1
ATOM 2230 O O . PHE A 1 273 ? -5.109 -10.778 16.887 1.00 40.50 273 PHE A O 1
ATOM 2237 N N . GLN A 1 274 ? -4.194 -12.771 16.461 1.00 41.66 274 GLN A N 1
ATOM 2238 C CA . GLN A 1 274 ? -3.654 -12.926 17.812 1.00 41.66 274 GLN A CA 1
ATOM 2239 C C . GLN A 1 274 ? -2.157 -12.633 17.836 1.00 41.66 274 GLN A C 1
ATOM 2241 O O . GLN A 1 274 ? -1.394 -13.208 17.053 1.00 41.66 274 GLN A O 1
ATOM 2246 N N . ASN A 1 275 ? -1.754 -11.778 18.776 1.00 42.94 275 ASN A N 1
ATOM 2247 C CA . ASN A 1 275 ? -0.363 -11.489 19.110 1.00 42.94 275 ASN A CA 1
ATOM 2248 C C . ASN A 1 275 ? 0.351 -12.761 19.628 1.00 42.94 275 ASN A C 1
ATOM 2250 O O . ASN A 1 275 ? -0.252 -13.589 20.312 1.00 42.94 275 ASN A O 1
ATOM 2254 N N . LYS A 1 276 ? 1.645 -12.926 19.321 1.00 43.84 276 LYS A N 1
ATOM 2255 C CA . LYS A 1 276 ? 2.499 -13.958 19.938 1.00 43.84 276 LYS A CA 1
ATOM 2256 C C . LYS A 1 276 ? 2.951 -13.595 21.360 1.00 43.84 276 LYS A C 1
ATOM 2258 O O . LYS A 1 276 ? 3.312 -14.499 22.105 1.00 43.84 276 LYS A O 1
ATOM 2263 N N . ASN A 1 277 ? 2.901 -12.318 21.746 1.00 42.09 277 ASN A N 1
ATOM 2264 C CA . ASN A 1 277 ? 3.398 -11.834 23.038 1.00 42.09 277 ASN A CA 1
ATOM 2265 C C . ASN A 1 277 ? 2.395 -11.946 24.196 1.00 42.09 277 ASN A C 1
ATOM 2267 O O . ASN A 1 277 ? 2.742 -11.629 25.331 1.00 42.09 277 ASN A O 1
ATOM 2271 N N . THR A 1 278 ? 1.181 -12.460 23.978 1.00 39.75 278 THR A N 1
ATOM 2272 C CA . THR A 1 278 ? 0.229 -12.735 25.067 1.00 39.75 278 THR A CA 1
ATOM 2273 C C . THR A 1 278 ? 0.536 -14.066 25.762 1.00 39.75 278 THR A C 1
ATOM 2275 O O . THR A 1 278 ? -0.301 -14.957 25.863 1.00 39.75 278 THR A O 1
ATOM 2278 N N . ALA A 1 279 ? 1.745 -14.198 26.308 1.00 31.23 279 ALA A N 1
ATOM 2279 C CA . ALA A 1 279 ? 1.983 -15.082 27.445 1.00 31.23 279 ALA A CA 1
ATOM 2280 C C . ALA A 1 279 ? 1.580 -14.331 28.724 1.00 31.23 279 ALA A C 1
ATOM 2282 O O . ALA A 1 279 ? 2.413 -13.986 29.559 1.00 31.23 279 ALA A O 1
ATOM 2283 N N . MET A 1 280 ? 0.289 -14.022 28.864 1.00 29.19 280 MET A N 1
ATOM 2284 C CA . MET A 1 280 ? -0.232 -13.496 30.120 1.00 29.19 280 MET A CA 1
ATOM 2285 C C . MET A 1 280 ? -0.523 -14.692 31.029 1.00 29.19 280 MET A C 1
ATOM 2287 O O . MET A 1 280 ? -1.422 -15.488 30.763 1.00 29.19 280 MET A O 1
ATOM 2291 N N . LYS A 1 281 ? 0.296 -14.835 32.079 1.00 31.97 281 LYS A N 1
ATOM 2292 C CA . LYS A 1 281 ? 0.041 -15.698 33.236 1.00 31.97 281 LYS A CA 1
ATOM 2293 C C . LYS A 1 281 ? -1.409 -15.514 33.684 1.00 31.97 281 LYS A C 1
ATOM 2295 O O . LYS A 1 281 ? -1.745 -14.497 34.283 1.00 31.97 281 LYS A O 1
ATOM 2300 N N . ILE A 1 282 ? -2.245 -16.520 33.450 1.00 27.58 282 ILE A N 1
ATOM 2301 C CA . ILE A 1 282 ? -3.470 -16.693 34.221 1.00 27.58 282 ILE A CA 1
ATOM 2302 C C . ILE A 1 282 ? -3.029 -17.299 35.555 1.00 27.58 282 ILE A C 1
ATOM 2304 O O . ILE A 1 282 ? -3.003 -18.513 35.722 1.00 27.58 282 ILE A O 1
ATOM 2308 N N . THR A 1 283 ? -2.608 -16.464 36.503 1.00 28.23 283 THR A N 1
ATOM 2309 C CA . THR A 1 283 ? -2.752 -16.829 37.916 1.00 28.23 283 THR A CA 1
ATOM 2310 C C . THR A 1 283 ? -4.220 -16.629 38.253 1.00 28.23 283 THR A C 1
ATOM 2312 O O . THR A 1 283 ? -4.701 -15.496 38.300 1.00 28.23 283 THR A O 1
ATOM 2315 N N . SER A 1 284 ? -4.941 -17.738 38.401 1.00 28.06 284 SER A N 1
ATOM 2316 C CA . SER A 1 284 ? -6.336 -17.777 38.821 1.00 28.06 284 SER A CA 1
ATOM 2317 C C . SER A 1 284 ? -6.492 -17.081 40.173 1.00 28.06 284 SER A C 1
ATOM 2319 O O . SER A 1 284 ? -6.062 -17.566 41.216 1.00 28.06 284 SER A O 1
ATOM 2321 N N . CYS A 1 285 ? -7.156 -15.929 40.171 1.00 27.38 285 CYS A N 1
ATOM 2322 C CA . CYS A 1 285 ? -7.777 -15.389 41.371 1.00 27.38 285 CYS A CA 1
ATOM 2323 C C . CYS A 1 285 ? -9.118 -16.117 41.554 1.00 27.38 285 CYS A C 1
ATOM 2325 O O . CYS A 1 285 ? -10.158 -15.599 41.159 1.00 27.38 285 CYS A O 1
ATOM 2327 N N . CYS A 1 286 ? -9.080 -17.369 42.027 1.00 28.41 286 CYS A N 1
ATOM 2328 C CA . CYS A 1 286 ? -10.281 -18.107 42.451 1.00 28.41 286 CYS A CA 1
ATOM 2329 C C . CYS A 1 286 ? -10.063 -19.206 43.508 1.00 28.41 286 CYS A C 1
ATOM 2331 O O . CYS A 1 286 ? -11.050 -19.787 43.936 1.00 28.41 286 CYS A O 1
ATOM 2333 N N . ASP A 1 287 ? -8.851 -19.428 44.029 1.00 30.38 287 ASP A N 1
ATOM 2334 C CA . ASP A 1 287 ? -8.630 -20.433 45.087 1.00 30.38 287 ASP A CA 1
ATOM 2335 C C . ASP A 1 287 ? -8.319 -19.783 46.437 1.00 30.38 287 ASP A C 1
ATOM 2337 O O . ASP A 1 287 ? -7.223 -19.895 46.988 1.00 30.38 287 ASP A O 1
ATOM 2341 N N . ARG A 1 288 ? -9.292 -19.052 46.986 1.00 31.94 288 ARG A N 1
ATOM 2342 C CA . ARG A 1 288 ? -9.252 -18.685 48.407 1.00 31.94 288 ARG A CA 1
ATOM 2343 C C . ARG A 1 288 ? -10.643 -18.608 49.016 1.00 31.94 288 ARG A C 1
ATOM 2345 O O . ARG A 1 288 ? -11.030 -17.593 49.575 1.00 31.94 288 ARG A O 1
ATOM 2352 N N . LEU A 1 289 ? -11.389 -19.699 48.876 1.00 33.16 289 LEU A N 1
ATOM 2353 C CA . LEU A 1 289 ? -12.604 -19.984 49.637 1.00 33.16 289 LEU A CA 1
ATOM 2354 C C . LEU A 1 289 ? -12.827 -21.502 49.649 1.00 33.16 289 LEU A C 1
ATOM 2356 O O . LEU A 1 289 ? -13.713 -22.010 48.977 1.00 33.16 289 LEU A O 1
ATOM 2360 N N . GLN A 1 290 ? -11.991 -22.223 50.400 1.00 28.92 290 GLN A N 1
ATOM 2361 C CA . GLN A 1 290 ? -12.344 -23.504 51.016 1.00 28.92 290 GLN A CA 1
ATOM 2362 C C . GLN A 1 290 ? -11.295 -23.875 52.078 1.00 28.92 290 GLN A C 1
ATOM 2364 O O . GLN A 1 290 ? -10.185 -24.259 51.745 1.00 28.92 290 GLN A O 1
ATOM 2369 N N . LEU A 1 291 ? -11.728 -23.724 53.337 1.00 28.38 291 LEU A N 1
ATOM 2370 C CA . LEU A 1 291 ? -11.399 -24.514 54.533 1.00 28.38 291 LEU A CA 1
ATOM 2371 C C . LEU A 1 291 ? -9.954 -24.514 55.079 1.00 28.38 291 LEU A C 1
ATOM 2373 O O . LEU A 1 291 ? -9.022 -24.904 54.395 1.00 28.38 291 LEU A O 1
ATOM 2377 N N . MET A 1 292 ? -9.881 -24.123 56.362 1.00 30.45 292 MET A N 1
ATOM 2378 C CA . MET A 1 292 ? -9.052 -24.668 57.458 1.00 30.45 292 MET A CA 1
ATOM 2379 C C . MET A 1 292 ? -7.606 -25.076 57.161 1.00 30.45 292 MET A C 1
ATOM 2381 O O . MET A 1 292 ? -7.393 -26.119 56.511 1.00 30.45 292 MET A O 1
#

Radius of gyration: 22.65 Å; chains: 1; bounding box: 47×52×91 Å

Secondary structure (DSSP, 8-state):
------TT-----SSS---HHHHHHHHHHHHTT--BTHHHHHTT--TTHHHHSHHHHHHTT--PPTTB--S-HHHHHHHBTPPP--TTS--TT-SB-HHHHHHHHHHH-TT-TT-EEE--------TTS-TT---HHHHSSS--SEEEEEEEEETTEEEEEEEESS--TTTHHHHHHHHHHHHHHHHHHHTT-B--S--TT--SGGG--GGG--EES--PPPPPP----------SHHHHHHHHHHHHHHHHHHHHTSTTGGG--------EE--S--------TT---S--

pLDDT: mean 77.53, std 24.6, range [25.83, 98.62]